Protein AF-0000000083947175 (afdb_homodimer)

Sequence (312 aa):
MEKKAIFAGSFDPFTAGHEHIVRRALCLFDRIIIGVGYNIKKKGFLTTENRVRLIRDVFRGEPRVSAEAYEGLTADFCRRRGVKILLRGLRSVDDFESDRTIDAVNKRLDPEIETFYLFTDPHLGAISSAVVKELYVHGADTARFLPRGIDLKEYLMEKKAIFAGSFDPFTAGHEHIVRRALCLFDRIIIGVGYNIKKKGFLTTENRVRLIRDVFRGEPRVSAEAYEGLTADFCRRRGVKILLRGLRSVDDFESDRTIDAVNKRLDPEIETFYLFTDPHLGAISSAVVKELYVHGADTARFLPRGIDLKEYL

Organism: NCBI:txid28139

Foldseek 3Di:
DAAEEEEEDQPLPPWPQNVVQVVVCVVPHQAYEYEHEDDPVDDGNFDSVLNQVLVCVLCVVPVRYHYDYDYDDPLVVCVVVVHQEYEEEDLDVVCVVVVVVVQVVSCVVPVSHYYDYDYGPNVLSVADSVVLVVCVVVPHDSQVTHRPPDDVVVGD/DAAEEEEEDQPLPPWPQNVVQVVVCVVPHQAYEYEHEDDPVDDGNFDSVLNQVLVCVLCVVPPRYHYDYDYDDPLVVCVVVVHQEYEEEDLDVVCVVVVVVVQVVSCVVPVSHYYDYDYGPNVLSVADSVVLVVCVVVPHDSQVTHRPPDDVVVGD

Radius of gyration: 21.0 Å; Cα contacts (8 Å, |Δi|>4): 514; chains: 2; bounding box: 36×59×52 Å

Structure (mmCIF, N/CA/C/O backbone):
data_AF-0000000083947175-model_v1
#
loop_
_entity.id
_entity.type
_entity.pdbx_description
1 polymer 'Phosphopantetheine adenylyltransferase'
#
loop_
_atom_site.group_PDB
_atom_site.id
_atom_site.type_symbol
_atom_site.label_atom_id
_atom_site.label_alt_id
_atom_site.label_comp_id
_atom_site.label_asym_id
_atom_site.label_entity_id
_atom_site.label_seq_id
_atom_site.pdbx_PDB_ins_code
_atom_site.Cartn_x
_atom_site.Cartn_y
_atom_site.Cartn_z
_atom_site.occupancy
_atom_site.B_iso_or_equiv
_atom_site.auth_seq_id
_atom_site.auth_comp_id
_atom_site.auth_asym_id
_atom_site.auth_atom_id
_atom_site.pdbx_PDB_model_num
ATOM 1 N N . MET A 1 1 ? 9.43 -8 16.625 1 76.38 1 MET A N 1
ATOM 2 C CA . MET A 1 1 ? 10.016 -6.664 16.672 1 76.38 1 MET A CA 1
ATOM 3 C C . MET A 1 1 ? 8.961 -5.602 16.375 1 76.38 1 MET A C 1
ATOM 5 O O . MET A 1 1 ? 8.016 -5.848 15.633 1 76.38 1 MET A O 1
ATOM 9 N N . GLU A 1 2 ? 9.008 -4.469 17.016 1 90.94 2 GLU A N 1
ATOM 10 C CA . GLU A 1 2 ? 8.078 -3.359 16.844 1 90.94 2 GLU A CA 1
ATOM 11 C C . GLU A 1 2 ? 8.109 -2.844 15.406 1 90.94 2 GLU A C 1
ATOM 13 O O . GLU A 1 2 ? 9.18 -2.672 14.82 1 90.94 2 GLU A O 1
ATOM 18 N N . LYS A 1 3 ? 6.961 -2.742 14.797 1 96.25 3 LYS A N 1
ATOM 19 C CA . LYS A 1 3 ? 6.852 -2.211 13.438 1 96.25 3 LYS A CA 1
ATOM 20 C C . LYS A 1 3 ? 6.441 -0.743 13.461 1 96.25 3 LYS A C 1
ATOM 22 O O . LYS A 1 3 ? 5.379 -0.396 13.984 1 96.25 3 LYS A O 1
ATOM 27 N N . LYS A 1 4 ? 7.312 0.109 12.797 1 98.06 4 LYS A N 1
ATOM 28 C CA . LYS A 1 4 ? 7.07 1.548 12.758 1 98.06 4 LYS A CA 1
ATOM 29 C C . LYS A 1 4 ? 6.953 2.045 11.32 1 98.06 4 LYS A C 1
ATOM 31 O O . LYS A 1 4 ? 7.605 1.517 10.422 1 98.06 4 LYS A O 1
ATOM 36 N N . ALA A 1 5 ? 6.145 3.07 11.172 1 98.75 5 ALA A N 1
ATOM 37 C CA . ALA A 1 5 ? 6.023 3.723 9.867 1 98.75 5 ALA A CA 1
ATOM 38 C C . ALA A 1 5 ? 6.043 5.242 10.008 1 98.75 5 ALA A C 1
ATOM 40 O O . ALA A 1 5 ? 5.746 5.773 11.086 1 98.75 5 ALA A O 1
ATOM 41 N N . ILE A 1 6 ? 6.438 5.863 8.961 1 98.81 6 ILE A N 1
ATOM 42 C CA . ILE A 1 6 ? 6.336 7.316 8.859 1 98.81 6 ILE A CA 1
ATOM 43 C C . ILE A 1 6 ? 5.281 7.688 7.816 1 98.81 6 ILE A C 1
ATOM 45 O O . ILE A 1 6 ? 5.262 7.133 6.719 1 98.81 6 ILE A O 1
ATOM 49 N N . PHE A 1 7 ? 4.387 8.523 8.219 1 98.81 7 PHE A N 1
ATOM 50 C CA . PHE A 1 7 ? 3.422 9.18 7.34 1 98.81 7 PHE A CA 1
ATOM 51 C C . PHE A 1 7 ? 3.775 10.648 7.148 1 98.81 7 PHE A C 1
ATOM 53 O O . PHE A 1 7 ? 3.488 11.484 8.008 1 98.81 7 PHE A O 1
ATOM 60 N N . ALA A 1 8 ? 4.309 10.938 5.945 1 97.62 8 ALA A N 1
ATOM 61 C CA . ALA A 1 8 ? 4.887 12.266 5.754 1 97.62 8 ALA A CA 1
ATOM 62 C C . ALA A 1 8 ? 4.051 13.094 4.781 1 97.62 8 ALA A C 1
ATOM 64 O O . ALA A 1 8 ? 3.457 12.555 3.846 1 97.62 8 ALA A O 1
ATOM 65 N N . GLY A 1 9 ? 4.016 14.328 5.035 1 95.56 9 GLY A N 1
ATOM 66 C CA . GLY A 1 9 ? 3.311 15.258 4.164 1 95.56 9 GLY A CA 1
ATOM 67 C C . GLY A 1 9 ? 3.35 16.688 4.66 1 95.56 9 GLY A C 1
ATOM 68 O O . GLY A 1 9 ? 3.973 16.984 5.684 1 95.56 9 GLY A O 1
ATOM 69 N N . SER A 1 10 ? 2.738 17.562 3.855 1 94.81 10 SER A N 1
ATOM 70 C CA . SER A 1 10 ? 2.633 18.953 4.266 1 94.81 10 SER A CA 1
ATOM 71 C C . SER A 1 10 ? 1.505 19.156 5.273 1 94.81 10 SER A C 1
ATOM 73 O O . SER A 1 10 ? 1.629 19.953 6.203 1 94.81 10 SER A O 1
ATOM 75 N N . PHE A 1 11 ? 0.386 18.469 5.07 1 97.06 11 PHE A N 1
ATOM 76 C CA . PHE A 1 11 ? -0.761 18.469 5.973 1 97.06 11 PHE A CA 1
ATOM 77 C C . PHE A 1 11 ? -1.215 19.891 6.285 1 97.06 11 PHE A C 1
ATOM 79 O O . PHE A 1 11 ? -1.357 20.25 7.453 1 97.06 11 PHE A O 1
ATOM 86 N N . ASP A 1 12 ? -1.579 20.578 5.199 1 96.38 12 ASP A N 1
ATOM 87 C CA . ASP A 1 12 ? -1.892 22 5.312 1 96.38 12 ASP A CA 1
ATOM 88 C C . ASP A 1 12 ? -3.285 22.312 4.766 1 96.38 12 ASP A C 1
ATOM 90 O O . ASP A 1 12 ? -3.43 23.062 3.807 1 96.38 12 ASP A O 1
ATOM 94 N N . PRO A 1 13 ? -4.266 21.781 5.402 1 97.62 13 PRO A N 1
ATOM 95 C CA . PRO A 1 13 ? -4.246 21.172 6.734 1 97.62 13 PRO A CA 1
ATOM 96 C C . PRO A 1 13 ? -4.34 19.656 6.688 1 97.62 13 PRO A C 1
ATOM 98 O O . PRO A 1 13 ? -4.508 19.078 5.613 1 97.62 13 PRO A O 1
ATOM 101 N N . PHE A 1 14 ? -4.172 18.984 7.84 1 98.38 14 PHE A N 1
ATOM 102 C CA . PHE A 1 14 ? -4.457 17.562 8.055 1 98.38 14 PHE A CA 1
ATOM 103 C C . PHE A 1 14 ? -5.953 17.297 7.953 1 98.38 14 PHE A C 1
ATOM 105 O O . PHE A 1 14 ? -6.758 17.984 8.594 1 98.38 14 PHE A O 1
ATOM 112 N N . THR A 1 15 ? -6.379 16.359 7.137 1 98.25 15 THR A N 1
ATOM 113 C CA . THR A 1 15 ? -7.789 16.172 6.809 1 98.25 15 THR A CA 1
ATOM 114 C C . THR A 1 15 ? -8.32 14.883 7.414 1 98.25 15 THR A C 1
ATOM 116 O O . THR A 1 15 ? -7.559 14.094 7.984 1 98.25 15 THR A O 1
ATOM 119 N N . ALA A 1 16 ? -9.625 14.688 7.23 1 97.88 16 ALA A N 1
ATOM 120 C CA . ALA A 1 16 ? -10.266 13.445 7.664 1 97.88 16 ALA A CA 1
ATOM 121 C C . ALA A 1 16 ? -9.727 12.25 6.883 1 97.88 16 ALA A C 1
ATOM 123 O O . ALA A 1 16 ? -9.648 11.141 7.41 1 97.88 16 ALA A O 1
ATOM 124 N N . GLY A 1 17 ? -9.352 12.516 5.629 1 97.06 17 GLY A N 1
ATOM 125 C CA . GLY A 1 17 ? -8.75 11.461 4.824 1 97.06 17 GLY A CA 1
ATOM 126 C C . GLY A 1 17 ? -7.418 10.984 5.379 1 97.06 17 GLY A C 1
ATOM 127 O O . GLY A 1 17 ? -7.16 9.781 5.43 1 97.06 17 GLY A O 1
ATOM 128 N N . HIS A 1 18 ? -6.59 11.945 5.793 1 98.38 18 HIS A N 1
ATOM 129 C CA . HIS A 1 18 ? -5.312 11.594 6.398 1 98.38 18 HIS A CA 1
ATOM 130 C C . HIS A 1 18 ? -5.512 10.773 7.672 1 98.38 18 HIS A C 1
ATOM 132 O O . HIS A 1 18 ? -4.855 9.75 7.867 1 98.38 18 HIS A O 1
ATOM 138 N N . GLU A 1 19 ? -6.383 11.258 8.484 1 98.5 19 GLU A N 1
ATOM 139 C CA . GLU A 1 19 ? -6.672 10.539 9.727 1 98.5 19 GLU A CA 1
ATOM 140 C C . GLU A 1 19 ? -7.105 9.109 9.453 1 98.5 19 GLU A C 1
ATOM 142 O O . GLU A 1 19 ? -6.66 8.18 10.125 1 98.5 19 GLU A O 1
ATOM 147 N N . HIS A 1 20 ? -7.977 9.031 8.484 1 97.5 20 HIS A N 1
ATOM 148 C CA . HIS A 1 20 ? -8.523 7.73 8.109 1 97.5 20 HIS A CA 1
ATOM 149 C C . HIS A 1 20 ? -7.414 6.75 7.746 1 97.5 20 HIS A C 1
ATOM 151 O O . HIS A 1 20 ? -7.422 5.602 8.195 1 97.5 20 HIS A O 1
ATOM 157 N N . ILE A 1 21 ? -6.434 7.164 7.02 1 98.12 21 ILE A N 1
ATOM 158 C CA . ILE A 1 21 ? -5.324 6.328 6.582 1 98.12 21 ILE A CA 1
ATOM 159 C C . ILE A 1 21 ? -4.496 5.895 7.789 1 98.12 21 ILE A C 1
ATOM 161 O O . ILE A 1 21 ? -4.172 4.715 7.938 1 98.12 21 ILE A O 1
ATOM 165 N N . VAL A 1 22 ? -4.164 6.812 8.633 1 98.75 22 VAL A N 1
ATOM 166 C CA . VAL A 1 22 ? -3.309 6.539 9.781 1 98.75 22 VAL A CA 1
ATOM 167 C C . VAL A 1 22 ? -3.996 5.543 10.711 1 98.75 22 VAL A C 1
ATOM 169 O O . VAL A 1 22 ? -3.385 4.559 11.141 1 98.75 22 VAL A O 1
ATOM 172 N N . ARG A 1 23 ? -5.246 5.75 10.93 1 98.06 23 ARG A N 1
ATOM 173 C CA . ARG A 1 23 ? -5.969 4.879 11.852 1 98.06 23 ARG A CA 1
ATOM 174 C C . ARG A 1 23 ? -6.094 3.469 11.289 1 98.06 23 ARG A C 1
ATOM 176 O O . ARG A 1 23 ? -5.926 2.486 12.016 1 98.06 23 ARG A O 1
ATOM 183 N N . ARG A 1 24 ? -6.375 3.379 10.039 1 97.12 24 ARG A N 1
ATOM 184 C CA . ARG A 1 24 ? -6.477 2.072 9.398 1 97.12 24 ARG A CA 1
ATOM 185 C C . ARG A 1 24 ? -5.148 1.326 9.453 1 97.12 24 ARG A C 1
ATOM 187 O O . ARG A 1 24 ? -5.125 0.108 9.648 1 97.12 24 ARG A O 1
ATOM 194 N N . ALA A 1 25 ? -4.09 2.057 9.375 1 98.25 25 ALA A N 1
ATOM 195 C CA . ALA A 1 25 ? -2.768 1.439 9.281 1 98.25 25 ALA A CA 1
ATOM 196 C C . ALA A 1 25 ? -2.307 0.928 10.648 1 98.25 25 ALA A C 1
ATOM 198 O O . ALA A 1 25 ? -1.348 0.158 10.734 1 98.25 25 ALA A O 1
ATOM 199 N N . LEU A 1 26 ? -3.002 1.259 11.711 1 97.69 26 LEU A N 1
ATOM 200 C CA . LEU A 1 26 ? -2.605 0.882 13.062 1 97.69 26 LEU A CA 1
ATOM 201 C C . LEU A 1 26 ? -2.848 -0.604 13.305 1 97.69 26 LEU A C 1
ATOM 203 O O . LEU A 1 26 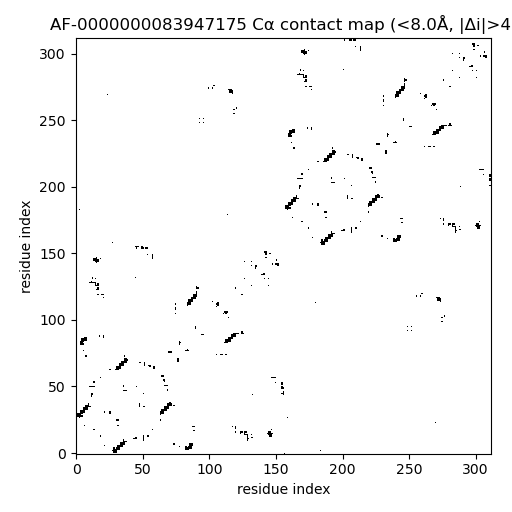? -2.365 -1.162 14.289 1 97.69 26 LEU A O 1
ATOM 207 N N . CYS A 1 27 ? -3.525 -1.268 12.414 1 95.75 27 CYS A N 1
ATOM 208 C CA . CYS A 1 27 ? -3.668 -2.717 12.508 1 95.75 27 CYS A CA 1
ATOM 209 C C . CYS A 1 27 ? -2.346 -3.414 12.203 1 95.75 27 CYS A C 1
ATOM 211 O O . CYS A 1 27 ? -2.15 -4.57 12.578 1 95.75 27 CYS A O 1
ATOM 213 N N . LEU A 1 28 ? -1.488 -2.74 11.617 1 97.25 28 LEU A N 1
ATOM 214 C CA . LEU A 1 28 ? -0.236 -3.334 11.164 1 97.25 28 LEU A CA 1
ATOM 215 C C . LEU A 1 28 ? 0.953 -2.729 11.898 1 97.25 28 LEU A C 1
ATOM 217 O O . LEU A 1 28 ? 1.903 -3.438 12.242 1 97.25 28 LEU A O 1
ATOM 221 N N . PHE A 1 29 ? 0.851 -1.458 12.172 1 97.88 29 PHE A N 1
ATOM 222 C CA . PHE A 1 29 ? 2.002 -0.772 12.742 1 97.88 29 PHE A CA 1
ATOM 223 C C . PHE A 1 29 ? 1.799 -0.531 14.234 1 97.88 29 PHE A C 1
ATOM 225 O O . PHE A 1 29 ? 0.715 -0.13 14.664 1 97.88 29 PHE A O 1
ATOM 232 N N . ASP A 1 30 ? 2.863 -0.717 14.953 1 97.69 30 ASP A N 1
ATOM 233 C CA . ASP A 1 30 ? 2.848 -0.475 16.391 1 97.69 30 ASP A CA 1
ATOM 234 C C . ASP A 1 30 ? 3.002 1.013 16.703 1 97.69 30 ASP A C 1
ATOM 236 O O . ASP A 1 30 ? 2.543 1.487 17.75 1 97.69 30 ASP A O 1
ATOM 240 N N . ARG A 1 31 ? 3.701 1.674 15.766 1 98.31 31 ARG A N 1
ATOM 241 C CA . ARG A 1 31 ? 3.934 3.109 15.891 1 98.31 31 ARG A CA 1
ATOM 242 C C . ARG A 1 31 ? 3.912 3.785 14.523 1 98.31 31 ARG A C 1
ATOM 244 O O . ARG A 1 31 ? 4.469 3.262 13.555 1 98.31 31 ARG A O 1
ATOM 251 N N . ILE A 1 32 ? 3.297 4.91 14.523 1 98.81 32 ILE A N 1
ATOM 252 C CA . ILE A 1 32 ? 3.305 5.734 13.32 1 98.81 32 ILE A CA 1
ATOM 253 C C . ILE A 1 32 ? 3.742 7.156 13.672 1 98.81 32 ILE A C 1
ATOM 255 O O . ILE A 1 32 ? 3.174 7.785 14.562 1 98.81 32 ILE A O 1
ATOM 259 N N . ILE A 1 33 ? 4.746 7.625 13.016 1 98.94 33 ILE A N 1
ATOM 260 C CA . ILE A 1 33 ? 5.191 9.008 13.148 1 98.94 33 ILE A CA 1
ATOM 261 C C . ILE A 1 33 ? 4.68 9.828 11.969 1 98.94 33 ILE A C 1
ATOM 263 O O . ILE A 1 33 ? 5.008 9.539 10.812 1 98.94 33 ILE A O 1
ATOM 267 N N . ILE A 1 34 ? 3.873 10.781 12.273 1 98.94 34 ILE A N 1
ATOM 268 C CA . ILE A 1 34 ? 3.439 11.719 11.242 1 98.94 34 ILE A CA 1
ATOM 269 C C . ILE A 1 34 ? 4.457 12.844 11.109 1 98.94 34 ILE A C 1
ATOM 271 O O . ILE A 1 34 ? 4.648 13.633 12.039 1 98.94 34 ILE A O 1
ATOM 275 N N . GLY A 1 35 ? 5.145 12.883 9.992 1 98.62 35 GLY A N 1
ATOM 276 C CA . GLY A 1 35 ? 6.152 13.898 9.727 1 98.62 35 GLY A CA 1
ATOM 277 C C . GLY A 1 35 ? 5.625 15.07 8.922 1 98.62 35 GLY A C 1
ATOM 278 O O . GLY A 1 35 ? 5.23 14.906 7.766 1 98.62 35 GLY A O 1
ATOM 279 N N . VAL A 1 36 ? 5.707 16.219 9.469 1 98.06 36 VAL A N 1
ATOM 280 C CA . VAL A 1 36 ? 5.25 17.438 8.812 1 98.06 36 VAL A CA 1
ATOM 281 C C . VAL A 1 36 ? 6.438 18.188 8.211 1 98.06 36 VAL A C 1
ATOM 283 O O . VAL A 1 36 ? 7.262 18.75 8.938 1 98.06 36 VAL A O 1
ATOM 286 N N . GLY A 1 37 ? 6.426 18.188 6.855 1 94.5 37 GLY A N 1
ATOM 287 C CA . GLY A 1 37 ? 7.535 18.844 6.176 1 94.5 37 GLY A CA 1
ATOM 288 C C . GLY A 1 37 ? 7.508 20.359 6.297 1 94.5 37 GLY A C 1
ATOM 289 O O . GLY A 1 37 ? 6.449 20.969 6.191 1 94.5 37 GLY A O 1
ATOM 290 N N . TYR A 1 38 ? 8.617 20.828 6.59 1 86.5 38 TYR A N 1
ATOM 291 C CA . TYR A 1 38 ? 8.82 22.266 6.77 1 86.5 38 TYR A CA 1
ATOM 292 C C . TYR A 1 38 ? 9.531 22.859 5.566 1 86.5 38 TYR A C 1
ATOM 294 O O . TYR A 1 38 ? 10.523 22.312 5.082 1 86.5 38 TYR A O 1
ATOM 302 N N . ASN A 1 39 ? 8.781 23.688 4.828 1 71.31 39 ASN A N 1
ATOM 303 C CA . ASN A 1 39 ? 9.516 24.484 3.844 1 71.31 39 ASN A CA 1
ATOM 304 C C . ASN A 1 39 ? 9.617 25.938 4.273 1 71.31 39 ASN A C 1
ATOM 306 O O . ASN A 1 39 ? 8.609 26.641 4.34 1 71.31 39 ASN A O 1
ATOM 310 N N . ILE A 1 40 ? 10.758 26.359 4.688 1 58.62 40 ILE A N 1
ATOM 311 C CA . ILE A 1 40 ? 11.031 27.688 5.215 1 58.62 40 ILE A CA 1
ATOM 312 C C . ILE A 1 40 ? 10.523 28.75 4.23 1 58.62 40 ILE A C 1
ATOM 314 O O . ILE A 1 40 ? 10.094 29.828 4.641 1 58.62 40 ILE A O 1
ATOM 318 N N . LYS A 1 41 ? 10.68 28.453 3.049 1 61 41 LYS A N 1
ATOM 319 C CA . LYS A 1 41 ? 10.422 29.484 2.041 1 61 41 LYS A CA 1
ATOM 320 C C . LYS A 1 41 ? 8.93 29.609 1.755 1 61 41 LYS A C 1
ATOM 322 O O . LYS A 1 41 ? 8.5 30.531 1.062 1 61 41 LYS A O 1
ATOM 327 N N . LYS A 1 42 ? 8.211 28.656 2.227 1 64.06 42 LYS A N 1
ATOM 328 C CA . LYS A 1 42 ? 6.809 28.688 1.809 1 64.06 42 LYS A CA 1
ATOM 329 C C . LYS A 1 42 ? 5.887 28.938 3 1 64.06 42 LYS A C 1
ATOM 331 O O . LYS A 1 42 ? 5.992 28.25 4.023 1 64.06 42 LYS A O 1
ATOM 336 N N . LYS A 1 43 ? 5.273 30.141 2.895 1 71.19 43 LYS A N 1
ATOM 337 C CA . LYS A 1 43 ? 4.23 30.359 3.893 1 71.19 43 LYS A CA 1
ATOM 338 C C . LYS A 1 43 ? 3.004 29.5 3.617 1 71.19 43 LYS A C 1
ATOM 340 O O . LYS A 1 43 ? 2.406 29.594 2.541 1 71.19 43 LYS A O 1
ATOM 345 N N . GLY A 1 44 ? 2.734 28.453 4.453 1 81.94 44 GLY A N 1
ATOM 346 C CA . GLY A 1 44 ? 1.545 27.625 4.301 1 81.94 44 GLY A CA 1
ATOM 347 C C . GLY A 1 44 ? 0.291 28.297 4.844 1 81.94 44 GLY A C 1
ATOM 348 O O . GLY A 1 44 ? 0.336 29.438 5.312 1 81.94 44 GLY A O 1
ATOM 349 N N . PHE A 1 45 ? -0.867 27.719 4.555 1 92.56 45 PHE A N 1
ATOM 350 C CA . PHE A 1 45 ? -2.152 28.109 5.121 1 92.56 45 PHE A CA 1
ATOM 351 C C . PHE A 1 45 ? -2.1 28.094 6.641 1 92.56 45 PHE A C 1
ATOM 353 O O . PHE A 1 45 ? -2.545 29.047 7.289 1 92.56 45 PHE A O 1
ATOM 360 N N . LEU A 1 46 ? -1.523 27.109 7.219 1 95.56 46 LEU A N 1
ATOM 361 C CA . LEU A 1 46 ? -1.179 27.016 8.633 1 95.56 46 LEU A CA 1
ATOM 362 C C . LEU A 1 46 ? 0.332 27.078 8.828 1 95.56 46 LEU A C 1
ATOM 364 O O . LEU A 1 46 ? 1.096 26.719 7.938 1 95.56 46 LEU A O 1
ATOM 368 N N . THR A 1 47 ? 0.724 27.562 10.031 1 94.44 47 THR A N 1
ATOM 369 C CA . THR A 1 47 ? 2.137 27.422 10.367 1 94.44 47 THR A CA 1
ATOM 370 C C . THR A 1 47 ? 2.488 25.953 10.602 1 94.44 47 THR A C 1
ATOM 372 O O . THR A 1 47 ? 1.611 25.141 10.898 1 94.44 47 THR A O 1
ATOM 375 N N . THR A 1 48 ? 3.779 25.641 10.438 1 95.31 48 THR A N 1
ATOM 376 C CA . THR A 1 48 ? 4.215 24.266 10.703 1 95.31 48 THR A CA 1
ATOM 377 C C . THR A 1 48 ? 3.867 23.859 12.133 1 95.31 48 THR A C 1
ATOM 379 O O . THR A 1 48 ? 3.42 22.734 12.367 1 95.31 48 THR A O 1
ATOM 382 N N . GLU A 1 49 ? 4.066 24.781 13.008 1 95.31 49 GLU A N 1
ATOM 383 C CA . GLU A 1 49 ? 3.754 24.516 14.414 1 95.31 49 GLU A CA 1
ATOM 384 C C . GLU A 1 49 ? 2.279 24.172 14.594 1 95.31 49 GLU A C 1
ATOM 386 O O . GLU A 1 49 ? 1.942 23.234 15.312 1 95.31 49 GLU A O 1
ATOM 391 N N . ASN A 1 50 ? 1.431 24.891 13.922 1 96.94 50 ASN A N 1
ATOM 392 C CA . ASN A 1 50 ? -0.004 24.656 14.055 1 96.94 50 ASN A CA 1
ATOM 393 C C . ASN A 1 50 ? -0.437 23.375 13.352 1 96.94 50 ASN A C 1
ATOM 395 O O . ASN A 1 50 ? -1.361 22.703 13.797 1 96.94 50 ASN A O 1
ATOM 399 N N . ARG A 1 51 ? 0.242 23.078 12.242 1 97.62 51 ARG A N 1
ATOM 400 C CA . ARG A 1 51 ? -0.03 21.797 11.586 1 97.62 51 ARG A CA 1
ATOM 401 C C . ARG A 1 51 ? 0.292 20.625 12.508 1 97.62 51 ARG A C 1
ATOM 403 O O . ARG A 1 51 ? -0.509 19.703 12.648 1 97.62 51 ARG A O 1
ATOM 410 N N . VAL A 1 52 ? 1.39 20.734 13.188 1 98.12 52 VAL A N 1
ATOM 411 C CA . VAL A 1 52 ? 1.793 19.688 14.117 1 98.12 52 VAL A CA 1
ATOM 412 C C . VAL A 1 52 ? 0.818 19.641 15.297 1 98.12 52 VAL A C 1
ATOM 414 O O . VAL A 1 52 ? 0.387 18.562 15.703 1 98.12 52 VAL A O 1
ATOM 417 N N . ARG A 1 53 ? 0.496 20.766 15.812 1 98.38 53 ARG A N 1
ATOM 418 C CA . ARG A 1 53 ? -0.434 20.844 16.938 1 98.38 53 ARG A CA 1
ATOM 419 C C . ARG A 1 53 ? -1.779 20.234 16.578 1 98.38 53 ARG A C 1
ATOM 421 O O . ARG A 1 53 ? -2.354 19.484 17.375 1 98.38 53 ARG A O 1
ATOM 428 N N . LEU A 1 54 ? -2.303 20.562 15.359 1 98.5 54 LEU A N 1
ATOM 429 C CA . LEU A 1 54 ? -3.564 20.016 14.891 1 98.5 54 LEU A CA 1
ATOM 430 C C . LEU A 1 54 ? -3.52 18.484 14.883 1 98.5 54 LEU A C 1
ATOM 432 O O . LEU A 1 54 ? -4.426 17.828 15.398 1 98.5 54 LEU A O 1
ATOM 436 N N . ILE A 1 55 ? -2.436 17.938 14.391 1 98.81 55 ILE A N 1
ATOM 437 C CA . ILE A 1 55 ? -2.301 16.484 14.281 1 98.81 55 ILE A CA 1
ATOM 438 C C . ILE A 1 55 ? -2.23 15.875 15.68 1 98.81 55 ILE A C 1
ATOM 440 O O . ILE A 1 55 ? -2.859 14.844 15.938 1 98.81 55 ILE A O 1
ATOM 444 N N . ARG A 1 56 ? -1.506 16.5 16.562 1 98.69 56 ARG A N 1
ATOM 445 C CA . ARG A 1 56 ? -1.399 16.016 17.922 1 98.69 56 ARG A CA 1
ATOM 446 C C . ARG A 1 56 ? -2.762 15.992 18.609 1 98.69 56 ARG A C 1
ATOM 448 O O . ARG A 1 56 ? -3.076 15.062 19.359 1 98.69 56 ARG A O 1
ATOM 455 N N . ASP A 1 57 ? -3.502 17.016 18.359 1 98.69 57 ASP A N 1
ATOM 456 C CA . ASP A 1 57 ? -4.84 17.078 18.938 1 98.69 57 ASP A CA 1
ATOM 457 C C . ASP A 1 57 ? -5.73 15.969 18.375 1 98.69 57 ASP A C 1
ATOM 459 O O . ASP A 1 57 ? -6.535 15.383 19.109 1 98.69 57 ASP A O 1
ATOM 463 N N . VAL A 1 58 ? -5.609 15.672 17.109 1 98.62 58 VAL A N 1
ATOM 464 C CA . VAL A 1 58 ? -6.395 14.633 16.438 1 98.62 58 VAL A CA 1
ATOM 465 C C . VAL A 1 58 ? -6.121 13.281 17.094 1 98.62 58 VAL A C 1
ATOM 467 O O . VAL A 1 58 ? -7.039 12.477 17.281 1 98.62 58 VAL A O 1
ATOM 470 N N . PHE A 1 59 ? -4.855 13.07 17.531 1 98.62 59 PHE A N 1
ATOM 471 C CA . PHE A 1 59 ? -4.473 11.734 18 1 98.62 59 PHE A CA 1
ATOM 472 C C . PHE A 1 59 ? -4.18 11.742 19.484 1 98.62 59 PHE A C 1
ATOM 474 O O . PHE A 1 59 ? -3.426 10.906 19.984 1 98.62 59 PHE A O 1
ATOM 481 N N . ARG A 1 60 ? -4.578 12.734 20.25 1 96.94 60 ARG A N 1
ATOM 482 C CA . ARG A 1 60 ? -4.352 12.867 21.688 1 96.94 60 ARG A CA 1
ATOM 483 C C . ARG A 1 60 ? -4.707 11.578 22.422 1 96.94 60 ARG A C 1
ATOM 485 O O . ARG A 1 60 ? -4.039 11.195 23.391 1 96.94 60 ARG A O 1
ATOM 492 N N . GLY A 1 61 ? -5.578 10.695 22 1 96.38 61 GLY A N 1
ATOM 493 C CA . GLY A 1 61 ? -5.992 9.469 22.656 1 96.38 61 GLY A CA 1
ATOM 494 C C . GLY A 1 61 ? -5.395 8.227 22.031 1 96.38 61 GLY A C 1
ATOM 495 O O . GLY A 1 61 ? -5.789 7.102 22.359 1 96.38 61 GLY A O 1
ATOM 496 N N . GLU A 1 62 ? -4.391 8.43 21.234 1 98.25 62 GLU A N 1
ATOM 497 C CA . GLU A 1 62 ? -3.746 7.32 20.531 1 98.25 62 GLU A CA 1
ATOM 498 C C . GLU A 1 62 ? -2.227 7.391 20.672 1 98.25 62 GLU A C 1
ATOM 500 O O . GLU A 1 62 ? -1.544 7.941 19.812 1 98.25 62 GLU A O 1
ATOM 505 N N . PRO A 1 63 ? -1.706 6.77 21.734 1 97.88 63 PRO A N 1
ATOM 506 C CA . PRO A 1 63 ? -0.279 6.902 22.047 1 97.88 63 PRO A CA 1
ATOM 507 C C . PRO A 1 63 ? 0.613 6.293 20.953 1 97.88 63 PRO A C 1
ATOM 509 O O . PRO A 1 63 ? 1.819 6.547 20.938 1 97.88 63 PRO A O 1
ATOM 512 N N . ARG A 1 64 ? 0.016 5.512 20.141 1 98.44 64 ARG A N 1
ATOM 513 C CA . ARG A 1 64 ? 0.805 4.863 19.094 1 98.44 64 ARG A CA 1
ATOM 514 C C . ARG A 1 64 ? 1.135 5.84 17.969 1 98.44 64 ARG A C 1
ATOM 516 O O . ARG A 1 64 ? 1.96 5.543 17.109 1 98.44 64 ARG A O 1
ATOM 523 N N . VAL A 1 65 ? 0.539 7 17.938 1 98.88 65 VAL A N 1
ATOM 524 C CA . VAL A 1 65 ? 0.732 7.965 16.859 1 98.88 65 VAL A CA 1
ATOM 525 C C . VAL A 1 65 ? 1.388 9.227 17.406 1 98.88 65 VAL A C 1
ATOM 527 O O . VAL A 1 65 ? 0.953 9.766 18.438 1 98.88 65 VAL A O 1
ATOM 530 N N . SER A 1 66 ? 2.426 9.672 16.797 1 98.81 66 SER A N 1
ATOM 531 C CA . SER A 1 66 ? 3.084 10.93 17.125 1 98.81 66 SER A CA 1
ATOM 532 C C . SER A 1 66 ? 3.215 11.836 15.906 1 98.81 66 SER A C 1
ATOM 534 O O . SER A 1 66 ? 3.037 11.383 14.773 1 98.81 66 SER A O 1
ATOM 536 N N . ALA A 1 67 ? 3.479 13.109 16.141 1 98.75 67 ALA A N 1
ATOM 537 C CA . ALA A 1 67 ? 3.639 14.086 15.062 1 98.75 67 ALA A CA 1
ATOM 538 C C . ALA A 1 67 ? 4.812 15.023 15.336 1 98.75 67 ALA A C 1
ATOM 540 O O . ALA A 1 67 ? 5.004 15.469 16.469 1 98.75 67 ALA A O 1
ATOM 541 N N . GLU A 1 68 ? 5.539 15.273 14.344 1 98.38 68 GLU A N 1
ATOM 542 C CA . GLU A 1 68 ? 6.656 16.203 14.477 1 98.38 68 GLU A CA 1
ATOM 543 C C . GLU A 1 68 ? 7.016 16.828 13.133 1 98.38 68 GLU A C 1
ATOM 545 O O . GLU A 1 68 ? 6.711 16.281 12.078 1 98.38 68 GLU A O 1
ATOM 550 N N . ALA A 1 69 ? 7.633 17.953 13.227 1 97.44 69 ALA A N 1
ATOM 551 C CA . ALA A 1 69 ? 8.125 18.625 12.031 1 97.44 69 ALA A CA 1
ATOM 552 C C . ALA A 1 69 ? 9.508 18.109 11.633 1 97.44 69 ALA A C 1
ATOM 554 O O . ALA A 1 69 ? 10.242 17.594 12.469 1 97.44 69 ALA A O 1
ATOM 555 N N . TYR A 1 70 ? 9.766 18.203 10.383 1 96.62 70 TYR A N 1
ATOM 556 C CA . TYR A 1 70 ? 11.109 17.891 9.914 1 96.62 70 TYR A CA 1
ATOM 557 C C . TYR A 1 70 ? 11.492 18.766 8.734 1 96.62 70 TYR A C 1
ATOM 559 O O . TYR A 1 70 ? 10.617 19.328 8.062 1 96.62 70 TYR A O 1
ATOM 567 N N . GLU A 1 71 ? 12.742 18.844 8.523 1 93.56 71 GLU A N 1
ATOM 568 C CA . GLU A 1 71 ? 13.281 19.578 7.387 1 93.56 71 GLU A CA 1
ATOM 569 C C . GLU A 1 71 ? 14.062 18.656 6.457 1 93.56 71 GLU A C 1
ATOM 571 O O . GLU A 1 71 ? 14.617 17.641 6.895 1 93.56 71 GLU A O 1
ATOM 576 N N . GLY A 1 72 ? 14.047 19.078 5.16 1 91.31 72 GLY A N 1
ATOM 577 C CA . GLY A 1 72 ? 14.805 18.297 4.195 1 91.31 72 GLY A CA 1
ATOM 578 C C . GLY A 1 72 ? 13.992 17.188 3.545 1 91.31 72 GLY A C 1
ATOM 579 O O . GLY A 1 72 ? 12.773 17.297 3.447 1 91.31 72 GLY A O 1
ATOM 580 N N . LEU A 1 73 ? 14.734 16.172 3.061 1 92.12 73 LEU A N 1
ATOM 581 C CA . LEU A 1 73 ? 14.078 15.094 2.318 1 92.12 73 LEU A CA 1
ATOM 582 C C . LEU A 1 73 ? 13.43 14.094 3.27 1 92.12 73 LEU A C 1
ATOM 584 O O . LEU A 1 73 ? 13.969 13.805 4.344 1 92.12 73 LEU A O 1
ATOM 588 N N . THR A 1 74 ? 12.328 13.562 2.891 1 93.31 74 THR A N 1
ATOM 589 C CA . THR A 1 74 ? 11.625 12.547 3.668 1 93.31 74 THR A CA 1
ATOM 590 C C . THR A 1 74 ? 12.539 11.359 3.953 1 93.31 74 THR A C 1
ATOM 592 O O . THR A 1 74 ? 12.531 10.812 5.059 1 93.31 74 THR A O 1
ATOM 595 N N . ALA A 1 75 ? 13.398 10.984 2.982 1 93.75 75 ALA A N 1
ATOM 596 C CA . ALA A 1 75 ? 14.312 9.867 3.152 1 93.75 75 ALA A CA 1
ATOM 597 C C . ALA A 1 75 ? 15.297 10.125 4.289 1 93.75 75 ALA A C 1
ATOM 599 O O . ALA A 1 75 ? 15.633 9.219 5.051 1 93.75 75 ALA A O 1
ATOM 600 N N . ASP A 1 76 ? 15.703 11.359 4.387 1 94.12 76 ASP A N 1
ATOM 601 C CA . ASP A 1 76 ? 16.609 11.734 5.469 1 94.12 76 ASP A CA 1
ATOM 602 C C . ASP A 1 76 ? 15.906 11.656 6.824 1 94.12 76 ASP A C 1
ATOM 604 O O . ASP A 1 76 ? 16.5 11.234 7.816 1 94.12 76 ASP A O 1
ATOM 608 N N . PHE A 1 77 ? 14.695 12.156 6.844 1 96.44 77 PHE A N 1
ATOM 609 C CA . PHE A 1 77 ? 13.891 12.07 8.055 1 96.44 77 PHE A CA 1
ATOM 610 C C . PHE A 1 77 ? 13.734 10.617 8.5 1 96.44 77 PHE A C 1
ATOM 612 O O . PHE A 1 77 ? 13.898 10.305 9.68 1 96.44 77 PHE A O 1
ATOM 619 N N . CYS A 1 78 ? 13.445 9.68 7.559 1 96.88 78 CYS A N 1
ATOM 620 C CA . CYS A 1 78 ? 13.359 8.25 7.836 1 96.88 78 CYS A CA 1
ATOM 621 C C . CYS A 1 78 ? 14.648 7.738 8.461 1 96.88 78 CYS A C 1
ATOM 623 O O . CYS A 1 78 ? 14.617 7.047 9.484 1 96.88 78 CYS A O 1
ATOM 625 N N . ARG A 1 79 ? 15.727 8.125 7.922 1 95.12 79 ARG A N 1
ATOM 626 C CA . ARG A 1 79 ? 17.031 7.695 8.414 1 95.12 79 ARG A CA 1
ATOM 627 C C . ARG A 1 79 ? 17.266 8.188 9.836 1 95.12 79 ARG A C 1
ATOM 629 O O . ARG A 1 79 ? 17.719 7.426 10.695 1 95.12 79 ARG A O 1
ATOM 636 N N . ARG A 1 80 ? 16.969 9.383 10.078 1 96.62 80 ARG A N 1
ATOM 637 C CA . ARG A 1 80 ? 17.188 9.984 11.391 1 96.62 80 ARG A CA 1
ATOM 638 C C . ARG A 1 80 ? 16.359 9.289 12.453 1 96.62 80 ARG A C 1
ATOM 640 O O . ARG A 1 80 ? 16.781 9.148 13.602 1 96.62 80 ARG A O 1
ATOM 647 N N . ARG A 1 81 ? 15.203 8.844 12.055 1 97.56 81 ARG A N 1
ATOM 648 C CA . ARG A 1 81 ? 14.305 8.227 13.023 1 97.56 81 ARG A CA 1
ATOM 649 C C . ARG A 1 81 ? 14.477 6.715 13.039 1 97.56 81 ARG A C 1
ATOM 651 O O . ARG A 1 81 ? 13.836 6.023 13.836 1 97.56 81 ARG A O 1
ATOM 658 N N . GLY A 1 82 ? 15.312 6.199 12.141 1 96.19 82 GLY A N 1
ATOM 659 C CA . GLY A 1 82 ? 15.555 4.766 12.055 1 96.19 82 GLY A CA 1
ATOM 660 C C . GLY A 1 82 ? 14.336 3.988 11.602 1 96.19 82 GLY A C 1
ATOM 661 O O . GLY A 1 82 ? 14.078 2.885 12.086 1 96.19 82 GLY A O 1
ATOM 662 N N . VAL A 1 83 ? 13.5 4.621 10.828 1 97.44 83 VAL A N 1
ATOM 663 C CA . VAL A 1 83 ? 12.305 3.99 10.289 1 97.44 83 VAL A CA 1
ATOM 664 C C . VAL A 1 83 ? 12.469 3.764 8.789 1 97.44 83 VAL A C 1
ATOM 666 O O . VAL A 1 83 ? 12.828 4.684 8.047 1 97.44 83 VAL A O 1
ATOM 669 N N . LYS A 1 84 ? 12.148 2.568 8.359 1 96.31 84 LYS A N 1
ATOM 670 C CA . LYS A 1 84 ? 12.406 2.221 6.965 1 96.31 84 LYS A CA 1
ATOM 671 C C . LYS A 1 84 ? 11.109 2.123 6.172 1 96.31 84 LYS A C 1
ATOM 673 O O . LYS A 1 84 ? 11.125 1.879 4.965 1 96.31 84 LYS A O 1
ATOM 678 N N . ILE A 1 85 ? 10.023 2.338 6.797 1 98.19 85 ILE A N 1
ATOM 679 C CA . ILE A 1 85 ? 8.742 2.16 6.125 1 98.19 85 ILE A CA 1
ATOM 680 C C . ILE A 1 85 ? 8.008 3.496 6.051 1 98.19 85 ILE A C 1
ATOM 682 O O . ILE A 1 85 ? 7.812 4.16 7.07 1 98.19 85 ILE A O 1
ATOM 686 N N . LEU A 1 86 ? 7.672 3.842 4.859 1 98.31 86 LEU A N 1
ATOM 687 C CA . LEU A 1 86 ? 6.777 4.969 4.613 1 98.31 86 LEU A CA 1
ATOM 688 C C . LEU A 1 86 ? 5.352 4.484 4.375 1 98.31 86 LEU A C 1
ATOM 690 O O . LEU A 1 86 ? 5.141 3.447 3.738 1 98.31 86 LEU A O 1
ATOM 694 N N . LEU A 1 87 ? 4.43 5.211 4.895 1 98.62 87 LEU A N 1
ATOM 695 C CA . LEU A 1 87 ? 3.004 4.996 4.672 1 98.62 87 LEU A CA 1
ATOM 696 C C . LEU A 1 87 ? 2.406 6.133 3.85 1 98.62 87 LEU A C 1
ATOM 698 O O . LEU A 1 87 ? 2.705 7.305 4.09 1 98.62 87 LEU A O 1
ATOM 702 N N . ARG A 1 88 ? 1.581 5.781 2.865 1 97.94 88 ARG A N 1
ATOM 703 C CA . ARG A 1 88 ? 0.907 6.777 2.037 1 97.94 88 ARG A CA 1
ATOM 704 C C . ARG A 1 88 ? -0.51 6.332 1.691 1 97.94 88 ARG A C 1
ATOM 706 O O . ARG A 1 88 ? -0.808 5.137 1.693 1 97.94 88 ARG A O 1
ATOM 713 N N . GLY A 1 89 ? -1.318 7.277 1.436 1 97.06 89 GLY A N 1
ATOM 714 C CA . GLY A 1 89 ? -2.654 7.023 0.918 1 97.06 89 GLY A CA 1
ATOM 715 C C . GLY A 1 89 ? -2.793 7.348 -0.557 1 97.06 89 GLY A C 1
ATOM 716 O O . GLY A 1 89 ? -2.203 8.312 -1.045 1 97.06 89 GLY A O 1
ATOM 717 N N . LEU A 1 90 ? -3.627 6.57 -1.176 1 96.31 90 LEU A N 1
ATOM 718 C CA . LEU A 1 90 ? -3.943 6.824 -2.578 1 96.31 90 LEU A CA 1
ATOM 719 C C . LEU A 1 90 ? -5.41 7.211 -2.744 1 96.31 90 LEU A C 1
ATOM 721 O O . LEU A 1 90 ? -6.301 6.398 -2.488 1 96.31 90 LEU A O 1
ATOM 725 N N . ARG A 1 91 ? -5.703 8.414 -3.248 1 92.62 91 ARG A N 1
ATOM 726 C CA . ARG A 1 91 ? -7.07 8.891 -3.432 1 92.62 91 ARG A CA 1
ATOM 727 C C . ARG A 1 91 ? -7.496 8.789 -4.891 1 92.62 91 ARG A C 1
ATOM 729 O O . ARG A 1 91 ? -8.68 8.625 -5.188 1 92.62 91 ARG A O 1
ATOM 736 N N . SER A 1 92 ? -6.445 8.977 -5.746 1 92.25 92 SER A N 1
ATOM 737 C CA . SER A 1 92 ? -6.781 9.164 -7.152 1 92.25 92 SER A CA 1
ATOM 738 C C . SER A 1 92 ? -5.664 8.648 -8.062 1 92.25 92 SER A C 1
ATOM 740 O O . SER 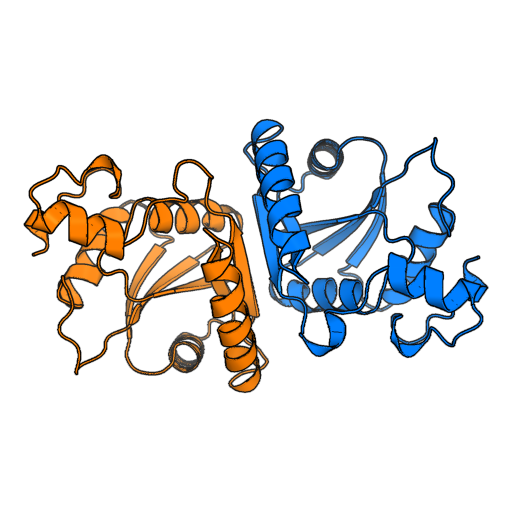A 1 92 ? -4.586 8.289 -7.582 1 92.25 92 SER A O 1
ATOM 742 N N . VAL A 1 93 ? -5.965 8.641 -9.289 1 92 93 VAL A N 1
ATOM 743 C CA . VAL A 1 93 ? -4.977 8.258 -10.297 1 92 93 VAL A CA 1
ATOM 744 C C . VAL A 1 93 ? -3.84 9.281 -10.312 1 92 93 VAL A C 1
ATOM 746 O O . VAL A 1 93 ? -2.68 8.914 -10.523 1 92 93 VAL A O 1
ATOM 749 N N . ASP A 1 94 ? -4.227 10.492 -10.078 1 90.81 94 ASP A N 1
ATOM 750 C CA . ASP A 1 94 ? -3.199 11.523 -10.016 1 90.81 94 ASP A CA 1
ATOM 751 C C . ASP A 1 94 ? -2.211 11.242 -8.883 1 90.81 94 ASP A C 1
ATOM 753 O O . ASP A 1 94 ? -0.998 11.375 -9.062 1 90.81 94 ASP A O 1
ATOM 757 N N . ASP A 1 95 ? -2.691 10.891 -7.746 1 92.19 95 ASP A N 1
ATOM 758 C CA . ASP A 1 95 ? -1.819 10.484 -6.648 1 92.19 95 ASP A CA 1
ATOM 759 C C . ASP A 1 95 ? -0.933 9.312 -7.059 1 92.19 95 ASP A C 1
ATOM 761 O O . ASP A 1 95 ? 0.265 9.297 -6.766 1 92.19 95 ASP A O 1
ATOM 765 N N . PHE A 1 96 ? -1.588 8.383 -7.77 1 94.19 96 PHE A N 1
ATOM 766 C CA . PHE A 1 96 ? -0.882 7.184 -8.211 1 94.19 96 PHE A CA 1
ATOM 767 C C . PHE A 1 96 ? 0.36 7.551 -9.008 1 94.19 96 PHE A C 1
ATOM 769 O O . PHE A 1 96 ? 1.462 7.09 -8.703 1 94.19 96 PHE A O 1
ATOM 776 N N . GLU A 1 97 ? 0.223 8.375 -9.914 1 93.5 97 GLU A N 1
ATOM 777 C CA . GLU A 1 97 ? 1.312 8.719 -10.828 1 93.5 97 GLU A CA 1
ATOM 778 C C . GLU A 1 97 ? 2.406 9.5 -10.102 1 93.5 97 GLU A C 1
ATOM 780 O O . GLU A 1 97 ? 3.594 9.203 -10.266 1 93.5 97 GLU A O 1
ATOM 785 N N . SER A 1 98 ? 2.033 10.445 -9.344 1 93.94 98 SER A N 1
ATOM 786 C CA . SER A 1 98 ? 3.012 11.25 -8.617 1 93.94 98 SER A CA 1
ATOM 787 C C . SER A 1 98 ? 3.758 10.414 -7.586 1 93.94 98 SER A C 1
ATOM 789 O O . SER A 1 98 ? 4.98 10.508 -7.473 1 93.94 98 SER A O 1
ATOM 791 N N . ASP A 1 99 ? 3.01 9.57 -6.871 1 94.75 99 ASP A N 1
ATOM 792 C CA . ASP A 1 99 ? 3.611 8.758 -5.82 1 94.75 99 ASP A CA 1
ATOM 793 C C . ASP A 1 99 ? 4.539 7.695 -6.41 1 94.75 99 ASP A C 1
ATOM 795 O O . ASP A 1 99 ? 5.551 7.34 -5.801 1 94.75 99 ASP A O 1
ATOM 799 N N . ARG A 1 100 ? 4.121 7.188 -7.492 1 93.81 100 ARG A N 1
ATOM 800 C CA . ARG A 1 100 ? 4.977 6.207 -8.148 1 93.81 100 ARG A CA 1
ATOM 801 C C . ARG A 1 100 ? 6.359 6.789 -8.438 1 93.81 100 ARG A C 1
ATOM 803 O O . ARG A 1 100 ? 7.375 6.133 -8.203 1 93.81 100 ARG A O 1
ATOM 810 N N . THR A 1 101 ? 6.383 8.008 -8.93 1 92.5 101 THR A N 1
ATOM 811 C CA . THR A 1 101 ? 7.637 8.703 -9.219 1 92.5 101 THR A CA 1
ATOM 812 C C . THR A 1 101 ? 8.422 8.953 -7.934 1 92.5 101 THR A C 1
ATOM 814 O O . THR A 1 101 ? 9.625 8.68 -7.871 1 92.5 101 THR A O 1
ATOM 817 N N . ILE A 1 102 ? 7.73 9.391 -6.938 1 92.56 102 ILE A N 1
ATOM 818 C CA . ILE A 1 102 ? 8.375 9.703 -5.668 1 92.56 102 ILE A CA 1
ATOM 819 C C . ILE A 1 102 ? 8.914 8.422 -5.031 1 92.56 102 ILE A C 1
ATOM 821 O O . ILE A 1 102 ? 10 8.422 -4.457 1 92.56 102 ILE A O 1
ATOM 825 N N . ASP A 1 103 ? 8.141 7.398 -5.117 1 94.12 103 ASP A N 1
ATOM 826 C CA . ASP A 1 103 ? 8.562 6.098 -4.605 1 94.12 103 ASP A CA 1
ATOM 827 C C . ASP A 1 103 ? 9.875 5.652 -5.25 1 94.12 103 ASP A C 1
ATOM 829 O O . ASP A 1 103 ? 10.797 5.207 -4.555 1 94.12 103 ASP A O 1
ATOM 833 N N . ALA A 1 104 ? 9.977 5.812 -6.531 1 91.12 104 ALA A N 1
ATOM 834 C CA . ALA A 1 104 ? 11.18 5.441 -7.266 1 91.12 104 ALA A CA 1
ATOM 835 C C . ALA A 1 104 ? 12.367 6.289 -6.824 1 91.12 104 ALA A C 1
ATOM 837 O O . ALA A 1 104 ? 13.477 5.777 -6.656 1 91.12 104 ALA A O 1
ATOM 838 N N . VAL A 1 105 ? 12.125 7.52 -6.613 1 91 105 VAL A N 1
ATOM 839 C CA . VAL A 1 105 ? 13.172 8.445 -6.191 1 91 105 VAL A CA 1
ATOM 840 C C . VAL A 1 105 ? 13.648 8.078 -4.789 1 91 105 VAL A C 1
ATOM 842 O O . VAL A 1 105 ? 14.852 8.039 -4.527 1 91 105 VAL A O 1
ATOM 845 N N . ASN A 1 106 ? 12.688 7.793 -3.865 1 91.06 106 ASN A N 1
ATOM 846 C CA . ASN A 1 106 ? 13.047 7.41 -2.504 1 91.06 106 ASN A CA 1
ATOM 847 C C . ASN A 1 106 ? 13.922 6.156 -2.49 1 91.06 106 ASN A C 1
ATOM 849 O O . ASN A 1 106 ? 14.898 6.082 -1.735 1 91.06 106 ASN A O 1
ATOM 853 N N . LYS A 1 107 ? 13.594 5.242 -3.316 1 90.19 107 LYS A N 1
ATOM 854 C CA . LYS A 1 107 ? 14.352 3.992 -3.389 1 90.19 107 LYS A CA 1
ATOM 855 C C . LYS A 1 107 ? 15.766 4.234 -3.908 1 90.19 107 LYS A C 1
ATOM 857 O O . LYS A 1 107 ? 16.703 3.549 -3.5 1 90.19 107 LYS A O 1
ATOM 862 N N . ARG A 1 108 ? 15.859 5.168 -4.793 1 90.12 108 ARG A N 1
ATOM 863 C CA . ARG A 1 108 ? 17.172 5.52 -5.305 1 90.12 108 ARG A CA 1
ATOM 864 C C . ARG A 1 108 ? 18.031 6.18 -4.227 1 90.12 108 ARG A C 1
ATOM 866 O O . ARG A 1 108 ? 19.234 5.949 -4.152 1 90.12 108 ARG A O 1
ATOM 873 N N . LEU A 1 109 ? 17.375 6.973 -3.416 1 91.75 109 LEU A N 1
ATOM 874 C CA . LEU A 1 109 ? 18.062 7.68 -2.348 1 91.75 109 LEU A CA 1
ATOM 875 C C . LEU A 1 109 ? 18.438 6.727 -1.218 1 91.75 109 LEU A C 1
ATOM 877 O O . LEU A 1 109 ? 19.5 6.855 -0.618 1 91.75 109 LEU A O 1
ATOM 881 N N . ASP A 1 110 ? 17.562 5.812 -0.917 1 93.69 110 ASP A N 1
ATOM 882 C CA . ASP A 1 110 ? 17.781 4.793 0.107 1 93.69 110 ASP A CA 1
ATOM 883 C C . ASP A 1 110 ? 17.031 3.506 -0.24 1 93.69 110 ASP A C 1
ATOM 885 O O . ASP A 1 110 ? 15.828 3.395 -0.002 1 93.69 110 ASP A O 1
ATOM 889 N N . PRO A 1 111 ? 17.766 2.512 -0.617 1 91.38 111 PRO A N 1
ATOM 890 C CA . PRO A 1 111 ? 17.125 1.285 -1.107 1 91.38 111 PRO A CA 1
ATOM 891 C C . PRO A 1 111 ? 16.438 0.499 -0 1 91.38 111 PRO A C 1
ATOM 893 O O . PRO A 1 111 ? 15.672 -0.433 -0.284 1 91.38 111 PRO A O 1
ATOM 896 N N . GLU A 1 112 ? 16.641 0.908 1.189 1 93.75 112 GLU A N 1
ATOM 897 C CA . GLU A 1 112 ? 16.047 0.175 2.297 1 93.75 112 GLU A CA 1
ATOM 898 C C . GLU A 1 112 ? 14.656 0.717 2.627 1 93.75 112 GLU A C 1
ATOM 900 O O . GLU A 1 112 ? 13.891 0.086 3.363 1 93.75 112 GLU A O 1
ATOM 905 N N . ILE A 1 113 ? 14.336 1.835 2.057 1 95.44 113 ILE A N 1
ATOM 906 C CA . ILE A 1 113 ? 13.039 2.438 2.332 1 95.44 113 ILE A CA 1
ATOM 907 C C . ILE A 1 113 ? 11.969 1.789 1.454 1 95.44 113 ILE A C 1
ATOM 909 O O . ILE A 1 113 ? 12.156 1.648 0.243 1 95.44 113 ILE A O 1
ATOM 913 N N . GLU A 1 114 ? 10.969 1.37 2.113 1 97.19 114 GLU A N 1
ATOM 914 C CA . GLU A 1 114 ? 9.812 0.826 1.419 1 97.19 114 GLU A CA 1
ATOM 915 C C . GLU A 1 114 ? 8.547 1.627 1.738 1 97.19 114 GLU A C 1
ATOM 917 O O . GLU A 1 114 ? 8.312 1.988 2.893 1 97.19 114 GLU A O 1
ATOM 922 N N . THR A 1 115 ? 7.812 1.903 0.694 1 97.62 115 THR A N 1
ATOM 923 C CA . THR A 1 115 ? 6.562 2.623 0.896 1 97.62 115 THR A CA 1
ATOM 924 C C . THR A 1 115 ? 5.367 1.686 0.733 1 97.62 115 THR A C 1
ATOM 926 O O . THR A 1 115 ? 5.25 0.991 -0.279 1 97.62 115 THR A O 1
ATOM 929 N N . PHE A 1 116 ? 4.551 1.657 1.716 1 98.56 116 PHE A N 1
ATOM 930 C CA . PHE A 1 116 ? 3.295 0.919 1.662 1 98.56 116 PHE A CA 1
ATOM 931 C C . PHE A 1 116 ? 2.113 1.871 1.521 1 98.56 116 PHE A C 1
ATOM 933 O O . PHE A 1 116 ? 2.092 2.938 2.139 1 98.56 116 PHE A O 1
ATOM 940 N N . TYR A 1 117 ? 1.136 1.438 0.767 1 98.44 117 TYR A N 1
ATOM 941 C CA . TYR A 1 117 ? 0.009 2.303 0.433 1 98.44 117 TYR A CA 1
ATOM 942 C C . TYR A 1 117 ? -1.306 1.688 0.898 1 98.44 117 TYR A C 1
ATOM 944 O O . TYR A 1 117 ? -1.44 0.464 0.956 1 98.44 117 TYR A O 1
ATOM 952 N N . LEU A 1 118 ? -2.248 2.52 1.176 1 98.12 118 LEU A N 1
ATOM 953 C CA . LEU A 1 118 ? -3.66 2.186 1.337 1 98.12 118 LEU A CA 1
ATOM 954 C C . LEU A 1 118 ? -4.527 3.045 0.422 1 98.12 118 LEU A C 1
ATOM 956 O O . LEU A 1 118 ? -4.258 4.234 0.24 1 98.12 118 LEU A O 1
ATOM 960 N N . PHE A 1 119 ? -5.543 2.42 -0.039 1 96.56 119 PHE A N 1
ATOM 961 C CA . PHE A 1 119 ? -6.535 3.252 -0.71 1 96.56 119 PHE A CA 1
ATOM 962 C C . PHE A 1 119 ? -7.34 4.059 0.303 1 96.56 119 PHE A C 1
ATOM 964 O O . PHE A 1 119 ? -7.715 3.541 1.358 1 96.56 119 PHE A O 1
ATOM 971 N N . THR A 1 120 ? -7.527 5.273 -0.105 1 94.31 120 THR A N 1
ATOM 972 C CA . THR A 1 120 ? -8.484 6.055 0.666 1 94.31 120 THR A CA 1
ATOM 973 C C . THR A 1 120 ? -9.914 5.586 0.392 1 94.31 120 THR A C 1
ATOM 975 O O . THR A 1 120 ? -10.266 5.297 -0.753 1 94.31 120 THR A O 1
ATOM 978 N N . ASP A 1 121 ? -10.719 5.523 1.415 1 92.12 121 ASP A N 1
ATOM 979 C CA . ASP A 1 121 ? -12.117 5.16 1.202 1 92.12 121 ASP A CA 1
ATOM 980 C C . ASP A 1 121 ? -12.773 6.086 0.181 1 92.12 121 ASP A C 1
ATOM 982 O O . ASP A 1 121 ? -12.531 7.293 0.181 1 92.12 121 ASP A O 1
ATOM 986 N N . PRO A 1 122 ? -13.609 5.539 -0.559 1 87.62 122 PRO A N 1
ATOM 987 C CA . PRO A 1 122 ? -14.219 6.324 -1.632 1 87.62 122 PRO A CA 1
ATOM 988 C C . PRO A 1 122 ? -14.953 7.562 -1.114 1 87.62 122 PRO A C 1
ATOM 990 O O . PRO A 1 122 ? -14.93 8.609 -1.763 1 87.62 122 PRO A O 1
ATOM 993 N N . HIS A 1 123 ? -15.57 7.512 0.017 1 90.12 123 HIS A N 1
ATOM 994 C CA . HIS A 1 123 ? -16.344 8.633 0.544 1 90.12 123 HIS A CA 1
ATOM 995 C C . HIS A 1 123 ? -15.422 9.75 1.025 1 90.12 123 HIS A C 1
ATOM 997 O O . HIS A 1 123 ? -15.875 10.883 1.233 1 90.12 123 HIS A O 1
ATOM 1003 N N . LEU A 1 124 ? -14.117 9.469 1.124 1 93.44 124 LEU A N 1
ATOM 1004 C CA . LEU A 1 124 ? -13.133 10.461 1.555 1 93.44 124 LEU A CA 1
ATOM 1005 C C . LEU A 1 124 ? -12.219 10.852 0.402 1 93.44 124 LEU A C 1
ATOM 1007 O O . LEU A 1 124 ? -11.352 11.719 0.559 1 93.44 124 LEU A O 1
ATOM 1011 N N . GLY A 1 125 ? -12.414 10.266 -0.714 1 90.19 125 GLY A N 1
ATOM 1012 C CA . GLY A 1 125 ? -11.5 10.383 -1.839 1 90.19 125 GLY A CA 1
ATOM 1013 C C . GLY A 1 125 ? -11.43 11.789 -2.402 1 90.19 125 GLY A C 1
ATOM 1014 O O . GLY A 1 125 ? -10.414 12.172 -2.994 1 90.19 125 GLY A O 1
ATOM 1015 N N . ALA A 1 126 ? -12.484 12.562 -2.199 1 90.38 126 ALA A N 1
ATOM 1016 C CA . ALA A 1 126 ? -12.547 13.914 -2.76 1 90.38 126 ALA A CA 1
ATOM 1017 C C . ALA A 1 126 ? -11.922 14.93 -1.805 1 90.38 126 ALA A C 1
ATOM 1019 O O . ALA A 1 126 ? -11.75 16.094 -2.16 1 90.38 126 ALA A O 1
ATOM 1020 N N . ILE A 1 127 ? -11.57 14.445 -0.64 1 94.25 127 ILE A N 1
ATOM 1021 C CA . ILE A 1 127 ? -11.078 15.367 0.38 1 94.25 127 ILE A CA 1
ATOM 1022 C C . ILE A 1 127 ? -9.57 15.562 0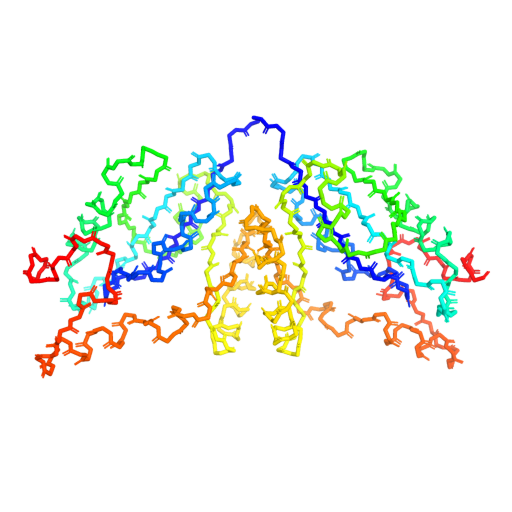.214 1 94.25 127 ILE A C 1
ATOM 1024 O O . ILE A 1 127 ? -8.82 14.586 0.142 1 94.25 127 ILE A O 1
ATOM 1028 N N . SER A 1 128 ? -9.195 16.75 0.073 1 94.75 128 SER A N 1
ATOM 1029 C CA . SER A 1 128 ? -7.789 17.156 0.052 1 94.75 128 SER A CA 1
ATOM 1030 C C . SER A 1 128 ? -7.57 18.453 0.803 1 94.75 128 SER A C 1
ATOM 1032 O O . SER A 1 128 ? -8.516 19.219 1.037 1 94.75 128 SER A O 1
ATOM 1034 N N . SER A 1 129 ? -6.332 18.656 1.179 1 95.5 129 SER A N 1
ATOM 1035 C CA . SER A 1 129 ? -6.008 19.906 1.85 1 95.5 129 SER A CA 1
ATOM 1036 C C . SER A 1 129 ? -6.363 21.109 0.978 1 95.5 129 SER A C 1
ATOM 1038 O O . SER A 1 129 ? -6.828 22.141 1.482 1 95.5 129 SER A O 1
ATOM 1040 N N . ALA A 1 130 ? -6.105 21.016 -0.321 1 93.94 130 ALA A N 1
ATOM 1041 C CA . ALA A 1 130 ? -6.402 22.094 -1.251 1 93.94 130 ALA A CA 1
ATOM 1042 C C . ALA A 1 130 ? -7.895 22.422 -1.252 1 93.94 130 ALA A C 1
ATOM 1044 O O . ALA A 1 130 ? -8.273 23.594 -1.226 1 93.94 130 ALA A O 1
ATOM 1045 N N . VAL A 1 131 ? -8.688 21.438 -1.219 1 94.75 131 VAL A N 1
ATOM 1046 C CA . VAL A 1 131 ? -10.133 21.609 -1.22 1 94.75 131 VAL A CA 1
ATOM 1047 C C . VAL A 1 131 ? -10.578 22.25 0.094 1 94.75 131 VAL A C 1
ATOM 1049 O O . VAL A 1 131 ? -11.398 23.172 0.097 1 94.75 131 VAL A O 1
ATOM 1052 N N . VAL A 1 132 ? -10.078 21.781 1.181 1 97.06 132 VAL A N 1
ATOM 1053 C CA . VAL A 1 132 ? -10.438 22.312 2.492 1 97.06 132 VAL A CA 1
ATOM 1054 C C . VAL A 1 132 ? -10.086 23.797 2.561 1 97.06 132 VAL A C 1
ATOM 1056 O O . VAL A 1 132 ? -10.898 24.609 3.006 1 97.06 132 VAL A O 1
ATOM 1059 N N . LYS A 1 133 ? -8.938 24.141 2.088 1 95.69 133 LYS A N 1
ATOM 1060 C CA . LYS A 1 133 ? -8.5 25.531 2.078 1 95.69 133 LYS A CA 1
ATOM 1061 C C . LYS A 1 133 ? -9.445 26.406 1.255 1 95.69 133 LYS A C 1
ATOM 1063 O O . LYS A 1 133 ? -9.836 27.484 1.693 1 95.69 133 LYS A O 1
ATOM 1068 N N . GLU A 1 134 ? -9.695 25.891 0.122 1 95.81 134 GLU A N 1
ATOM 1069 C CA . GLU A 1 134 ? -10.586 26.625 -0.777 1 95.81 134 GLU A CA 1
ATOM 1070 C C . GLU A 1 134 ? -11.945 26.875 -0.129 1 95.81 134 GLU A C 1
ATOM 1072 O O . GLU A 1 134 ? -12.469 27.984 -0.183 1 95.81 134 GLU A O 1
ATOM 1077 N N . LEU A 1 135 ? -12.484 25.875 0.439 1 96.12 135 LEU A N 1
ATOM 1078 C CA . LEU A 1 135 ? -13.773 25.984 1.111 1 96.12 135 LEU A CA 1
ATOM 1079 C C . LEU A 1 135 ? -13.703 26.984 2.258 1 96.12 135 LEU A C 1
ATOM 1081 O O . LEU A 1 135 ? -14.602 27.812 2.412 1 96.12 135 LEU A O 1
ATOM 1085 N N . TYR A 1 136 ? -12.703 26.906 2.961 1 95.81 136 TYR A N 1
ATOM 1086 C CA . TYR A 1 136 ? -12.539 27.781 4.109 1 95.81 136 TYR A CA 1
ATOM 1087 C C . TYR A 1 136 ? -12.477 29.25 3.674 1 95.81 136 TYR A C 1
ATOM 1089 O O . TYR A 1 136 ? -13.156 30.094 4.254 1 95.81 136 TYR A O 1
ATOM 1097 N N . VAL A 1 137 ? -11.695 29.516 2.645 1 94.94 137 VAL A N 1
ATOM 1098 C CA . VAL A 1 137 ? -11.477 30.875 2.154 1 94.94 137 VAL A CA 1
ATOM 1099 C C . VAL A 1 137 ? -12.797 31.469 1.644 1 94.94 137 VAL A C 1
ATOM 1101 O O . VAL A 1 137 ? -13.039 32.656 1.764 1 94.94 137 VAL A O 1
ATOM 1104 N N . HIS A 1 138 ? -13.609 30.609 1.23 1 96.81 138 HIS A N 1
ATOM 1105 C CA . HIS A 1 138 ? -14.875 31.062 0.664 1 96.81 138 HIS A CA 1
ATOM 1106 C C . HIS A 1 138 ? -15.977 31.062 1.715 1 96.81 138 HIS A C 1
ATOM 1108 O O . HIS A 1 138 ? -17.156 31.25 1.386 1 96.81 138 HIS A O 1
ATOM 1114 N N . GLY A 1 139 ? -15.633 30.703 2.895 1 94.81 139 GLY A N 1
ATOM 1115 C CA . GLY A 1 139 ? -16.547 30.859 4.012 1 94.81 139 GLY A CA 1
ATOM 1116 C C . GLY A 1 139 ? -17.453 29.656 4.203 1 94.81 139 GLY A C 1
ATOM 1117 O O . GLY A 1 139 ? -18.469 29.734 4.91 1 94.81 139 GLY A O 1
ATOM 1118 N N . ALA A 1 140 ? -17.109 28.578 3.561 1 94.81 140 ALA A N 1
ATOM 1119 C CA . ALA A 1 140 ? -17.906 27.359 3.695 1 94.81 140 ALA A CA 1
ATOM 1120 C C . ALA A 1 140 ? -17.531 26.594 4.961 1 94.81 140 ALA A C 1
ATOM 1122 O O . ALA A 1 140 ? -16.453 26.812 5.527 1 94.81 140 ALA A O 1
ATOM 1123 N N . ASP A 1 141 ? -18.469 25.828 5.379 1 93.75 141 ASP A N 1
ATOM 1124 C CA . ASP A 1 141 ? -18.203 24.953 6.516 1 93.75 141 ASP A CA 1
ATOM 1125 C C . ASP A 1 141 ? -17.25 23.812 6.129 1 93.75 141 ASP A C 1
ATOM 1127 O O . ASP A 1 141 ? -17.516 23.078 5.18 1 93.75 141 ASP A O 1
ATOM 1131 N N . THR A 1 142 ? -16.188 23.656 6.848 1 95.62 142 THR A N 1
ATOM 1132 C CA . THR A 1 142 ? -15.164 22.672 6.496 1 95.62 142 THR A CA 1
ATOM 1133 C C . THR A 1 142 ? -15.172 21.5 7.484 1 95.62 142 THR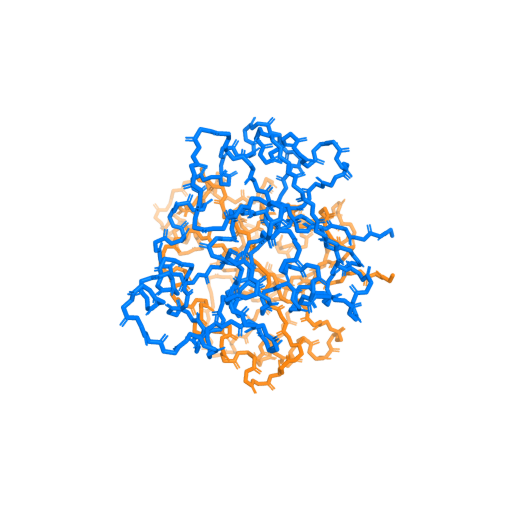 A C 1
ATOM 1135 O O . THR A 1 142 ? -14.359 20.578 7.371 1 95.62 142 THR A O 1
ATOM 1138 N N . ALA A 1 143 ? -16.016 21.469 8.406 1 94.19 143 ALA A N 1
ATOM 1139 C CA . ALA A 1 143 ? -16.016 20.531 9.523 1 94.19 143 ALA A CA 1
ATOM 1140 C C . ALA A 1 143 ? -16.047 19.078 9.031 1 94.19 143 ALA A C 1
ATOM 1142 O O . ALA A 1 143 ? -15.352 18.219 9.57 1 94.19 143 ALA A O 1
ATOM 1143 N N . ARG A 1 144 ? -16.781 18.844 8.016 1 93.5 144 ARG A N 1
ATOM 1144 C CA . ARG A 1 144 ? -16.984 17.469 7.555 1 93.5 144 ARG A CA 1
ATOM 1145 C C . ARG A 1 144 ? -15.742 16.938 6.844 1 93.5 144 ARG A C 1
ATOM 1147 O O . ARG A 1 144 ? -15.641 15.742 6.59 1 93.5 144 ARG A O 1
ATOM 1154 N N . PHE A 1 145 ? -14.836 17.797 6.555 1 96.44 145 PHE A N 1
ATOM 1155 C CA . PHE A 1 145 ? -13.648 17.406 5.812 1 96.44 145 PHE A CA 1
ATOM 1156 C C . PHE A 1 145 ? -12.445 17.281 6.738 1 96.44 145 PHE A C 1
ATOM 1158 O O . PHE A 1 145 ? -11.359 16.859 6.309 1 96.44 145 PHE A O 1
ATOM 1165 N N . LEU A 1 146 ? -12.664 17.656 7.996 1 97.94 146 LEU A N 1
ATOM 1166 C CA . LEU A 1 146 ? -11.617 17.594 9.008 1 97.94 146 LEU A CA 1
ATOM 1167 C C . LEU A 1 146 ? -11.875 16.484 10.008 1 97.94 146 LEU A C 1
ATOM 1169 O O . LEU A 1 146 ? -12.992 15.969 10.102 1 97.94 146 LEU A O 1
ATOM 1173 N N . PRO A 1 147 ? -10.805 16.078 10.695 1 97.88 147 PRO A N 1
ATOM 1174 C CA . PRO A 1 147 ? -11.039 15.102 11.766 1 97.88 147 PRO A CA 1
ATOM 1175 C C . PRO A 1 147 ? -12.039 15.594 12.805 1 97.88 147 PRO A C 1
ATOM 1177 O O . PRO A 1 147 ? -12.18 16.797 13.008 1 97.88 147 PRO A O 1
ATOM 1180 N N . ARG A 1 148 ? -12.68 14.617 13.43 1 94.88 148 ARG A N 1
ATOM 1181 C CA . ARG A 1 148 ? -13.703 14.945 14.414 1 94.88 148 ARG A CA 1
ATOM 1182 C C . ARG A 1 148 ? -13.141 15.844 15.516 1 94.88 148 ARG A C 1
ATOM 1184 O O . ARG A 1 148 ? -12.047 15.594 16.031 1 94.88 148 ARG A O 1
ATOM 1191 N N . GLY A 1 149 ? -13.859 16.922 15.742 1 94.44 149 GLY A N 1
ATOM 1192 C CA . GLY A 1 149 ? -13.5 17.781 16.859 1 94.44 149 GLY A CA 1
ATOM 1193 C C . GLY A 1 149 ? -12.531 18.891 16.484 1 94.44 149 GLY A C 1
ATOM 1194 O O . GLY A 1 149 ? -12.18 19.719 17.328 1 94.44 149 GLY A O 1
ATOM 1195 N N . ILE A 1 150 ? -12.141 18.938 15.297 1 97.06 150 ILE A N 1
ATOM 1196 C CA . ILE A 1 150 ? -11.164 19.953 14.875 1 97.06 150 ILE A CA 1
ATOM 1197 C C . ILE A 1 150 ? -11.891 21.141 14.266 1 97.06 150 ILE A C 1
ATOM 1199 O O . ILE A 1 150 ? -12.688 20.984 13.336 1 97.06 150 ILE A O 1
ATOM 1203 N N . ASP A 1 151 ? -11.68 22.266 14.82 1 95.75 151 ASP A N 1
ATOM 1204 C CA . ASP A 1 151 ? -12.07 23.531 14.234 1 95.75 151 ASP A CA 1
ATOM 1205 C C . ASP A 1 151 ? -10.867 24.266 13.641 1 95.75 151 ASP A C 1
ATOM 1207 O O . ASP A 1 151 ? -9.992 24.734 14.375 1 95.75 151 ASP A O 1
ATOM 1211 N N . LEU A 1 152 ? -10.891 24.406 12.414 1 96.31 152 LEU A N 1
ATOM 1212 C CA . LEU A 1 152 ? -9.742 24.953 11.695 1 96.31 152 LEU A CA 1
ATOM 1213 C C . LEU A 1 152 ? -9.383 26.328 12.227 1 96.31 152 LEU A C 1
ATOM 1215 O O . LEU A 1 152 ? -8.203 26.703 12.266 1 96.31 152 LEU A O 1
ATOM 1219 N N . LYS A 1 153 ? -10.273 27.078 12.68 1 94.88 153 LYS A N 1
ATOM 1220 C CA . LYS A 1 153 ? -10.078 28.438 13.164 1 94.88 153 LYS A CA 1
ATOM 1221 C C . LYS A 1 153 ? -9.125 28.469 14.359 1 94.88 153 LYS A C 1
ATOM 1223 O O . LYS A 1 153 ? -8.406 29.453 14.562 1 94.88 153 LYS A O 1
ATOM 1228 N N . GLU A 1 154 ? -9.086 27.406 15.078 1 96.56 154 GLU A N 1
ATOM 1229 C CA . GLU A 1 154 ? -8.266 27.312 16.281 1 96.56 154 GLU A CA 1
ATOM 1230 C C . GLU A 1 154 ? -6.789 27.156 15.922 1 96.56 154 GLU A C 1
ATOM 1232 O O . GLU A 1 154 ? -5.918 27.312 16.781 1 96.56 154 GLU A O 1
ATOM 1237 N N . TYR A 1 155 ? -6.535 26.984 14.703 1 96.88 155 TYR A N 1
ATOM 1238 C CA . TYR A 1 155 ? -5.164 26.688 14.305 1 96.88 155 TYR A CA 1
ATOM 1239 C C . TYR A 1 155 ? -4.641 27.719 13.32 1 96.88 155 TYR A C 1
ATOM 1241 O O . TYR A 1 155 ? -3.529 27.594 12.805 1 96.88 155 TYR A O 1
ATOM 1249 N N . LEU A 1 156 ? -5.406 28.656 12.945 1 93.75 156 LEU A N 1
ATOM 1250 C CA . LEU A 1 156 ? -5.023 29.719 12.008 1 93.75 156 LEU A CA 1
ATOM 1251 C C . LEU A 1 156 ? -4.234 30.812 12.727 1 93.75 156 LEU A C 1
ATOM 1253 O O . LEU A 1 156 ? -4.445 31.062 13.914 1 93.75 156 LEU A O 1
ATOM 1257 N N . MET B 1 1 ? 3.842 -8.883 18.266 1 76.44 1 MET B N 1
ATOM 1258 C CA . MET B 1 1 ? 3.045 -9.953 17.672 1 76.44 1 MET B CA 1
ATOM 1259 C C . MET B 1 1 ? 3.451 -10.195 16.219 1 76.44 1 MET B C 1
ATOM 1261 O O . MET B 1 1 ? 3.867 -9.266 15.523 1 76.44 1 MET B O 1
ATOM 1265 N N . GLU B 1 2 ? 3.465 -11.422 15.75 1 90.94 2 GLU B N 1
ATOM 1266 C CA . GLU B 1 2 ? 3.822 -11.797 14.383 1 90.94 2 GLU B CA 1
ATOM 1267 C C . GLU B 1 2 ? 2.885 -11.148 13.367 1 90.94 2 GLU B C 1
ATOM 1269 O O . GLU B 1 2 ? 1.668 -11.133 13.562 1 90.94 2 GLU B O 1
ATOM 1274 N N . LYS B 1 3 ? 3.449 -10.508 12.398 1 96.25 3 LYS B N 1
ATOM 1275 C CA . LYS B 1 3 ? 2.662 -9.891 11.328 1 96.25 3 LYS B CA 1
ATOM 1276 C C . LYS B 1 3 ? 2.621 -10.781 10.094 1 96.25 3 LYS B C 1
ATOM 1278 O O . LYS B 1 3 ? 3.664 -11.109 9.523 1 96.25 3 LYS B O 1
ATOM 1283 N N . LYS B 1 4 ? 1.354 -11.117 9.672 1 98.06 4 LYS B N 1
ATOM 1284 C CA . LYS B 1 4 ? 1.153 -11.984 8.516 1 98.06 4 LYS B CA 1
ATOM 1285 C C . LYS B 1 4 ? 0.343 -11.289 7.434 1 98.06 4 LYS B C 1
ATOM 1287 O O . LYS B 1 4 ? -0.532 -10.469 7.73 1 98.06 4 LYS B O 1
ATOM 1292 N N . ALA B 1 5 ? 0.641 -11.664 6.211 1 98.75 5 ALA B N 1
ATOM 1293 C CA . ALA B 1 5 ? -0.133 -11.164 5.078 1 98.75 5 ALA B CA 1
ATOM 1294 C C . ALA B 1 5 ? -0.456 -12.289 4.094 1 98.75 5 ALA B C 1
ATOM 1296 O O . ALA B 1 5 ? 0.226 -13.312 4.066 1 98.75 5 ALA B O 1
ATOM 1297 N N . ILE B 1 6 ? -1.498 -12.062 3.371 1 98.81 6 ILE B N 1
ATOM 1298 C CA . ILE B 1 6 ? -1.846 -12.938 2.258 1 98.81 6 ILE B CA 1
ATOM 1299 C C . ILE B 1 6 ? -1.659 -12.195 0.938 1 98.81 6 ILE B C 1
ATOM 1301 O O . ILE B 1 6 ? -2.1 -11.055 0.794 1 98.81 6 ILE B O 1
ATOM 1305 N N . PHE B 1 7 ? -0.936 -12.805 0.066 1 98.81 7 PHE B N 1
ATOM 1306 C CA . PHE B 1 7 ? -0.806 -12.391 -1.323 1 98.81 7 PHE B CA 1
ATOM 1307 C C . PHE B 1 7 ? -1.572 -13.328 -2.248 1 98.81 7 PHE B C 1
ATOM 1309 O O . PHE B 1 7 ? -1.089 -14.414 -2.578 1 98.81 7 PHE B O 1
ATOM 1316 N N . ALA B 1 8 ? -2.73 -12.812 -2.725 1 97.69 8 ALA B N 1
ATOM 1317 C CA . ALA B 1 8 ? -3.637 -13.719 -3.43 1 97.69 8 ALA B CA 1
ATOM 1318 C C . ALA B 1 8 ? -3.705 -13.383 -4.914 1 97.69 8 ALA B C 1
ATOM 1320 O O . ALA B 1 8 ? -3.596 -12.211 -5.297 1 97.69 8 ALA B O 1
ATOM 1321 N N . GLY B 1 9 ? -3.854 -14.375 -5.684 1 95.62 9 GLY B N 1
ATOM 1322 C CA . GLY B 1 9 ? -4.004 -14.211 -7.117 1 95.62 9 GLY B CA 1
ATOM 1323 C C . GLY B 1 9 ? -4.129 -15.523 -7.863 1 95.62 9 GLY B C 1
ATOM 1324 O O . GLY B 1 9 ? -4.148 -16.594 -7.246 1 95.62 9 GLY B O 1
ATOM 1325 N N . SER B 1 10 ? -4.293 -15.398 -9.172 1 94.81 10 SER B N 1
ATOM 1326 C CA . SER B 1 10 ? -4.344 -16.594 -10.008 1 94.81 10 SER B CA 1
ATOM 1327 C C . SER B 1 10 ? -2.945 -17.125 -10.281 1 94.81 10 SER B C 1
ATOM 1329 O O . SER B 1 10 ? -2.744 -18.344 -10.328 1 94.81 10 SER B O 1
ATOM 1331 N N . PHE B 1 11 ? -1.979 -16.234 -10.516 1 97.06 11 PHE B N 1
ATOM 1332 C CA . PHE B 1 11 ? -0.571 -16.562 -10.711 1 97.06 11 PHE B CA 1
ATOM 1333 C C . PHE B 1 11 ? -0.401 -17.625 -11.797 1 97.06 11 PHE B C 1
ATOM 1335 O O . PHE B 1 11 ? 0.256 -18.641 -11.586 1 97.06 11 PHE B O 1
ATOM 1342 N N . ASP B 1 12 ? -0.882 -17.234 -12.984 1 96.38 12 ASP B N 1
ATOM 1343 C CA . ASP B 1 12 ? -0.93 -18.188 -14.094 1 96.38 12 ASP B CA 1
ATOM 1344 C C . ASP B 1 12 ? -0.188 -17.641 -15.312 1 96.38 12 ASP B C 1
ATOM 1346 O O . ASP B 1 12 ? -0.787 -17.438 -16.375 1 96.38 12 ASP B O 1
ATOM 1350 N N . PRO B 1 13 ? 1.071 -17.484 -15.188 1 97.62 13 PRO B N 1
ATOM 1351 C CA . PRO B 1 13 ? 1.932 -18.016 -14.125 1 97.62 13 PRO B CA 1
ATOM 1352 C C . PRO B 1 13 ? 2.369 -16.938 -13.133 1 97.62 13 PRO B C 1
ATOM 1354 O O . PRO B 1 13 ? 2.074 -15.758 -13.328 1 97.62 13 PRO B O 1
ATOM 1357 N N . PHE B 1 14 ? 3.029 -17.344 -12.031 1 98.44 14 PHE B N 1
ATOM 1358 C CA . PHE B 1 14 ? 3.738 -16.469 -11.102 1 98.44 14 PHE B CA 1
ATOM 1359 C C . PHE B 1 14 ? 4.953 -15.836 -11.766 1 98.44 14 PHE B C 1
ATOM 1361 O O . PHE B 1 14 ? 5.77 -16.531 -12.375 1 98.44 14 PHE B O 1
ATOM 1368 N N . THR B 1 15 ? 5.09 -14.523 -11.727 1 98.31 15 THR B N 1
ATOM 1369 C CA . THR B 1 15 ? 6.09 -13.812 -12.516 1 98.31 15 THR B CA 1
ATOM 1370 C C . THR B 1 15 ? 7.176 -13.227 -11.617 1 98.31 15 THR B C 1
ATOM 1372 O O . THR B 1 15 ? 7.078 -13.297 -10.391 1 98.31 15 THR B O 1
ATOM 1375 N N . ALA B 1 16 ? 8.18 -12.633 -12.281 1 97.94 16 ALA B N 1
ATOM 1376 C CA . ALA B 1 16 ? 9.242 -11.945 -11.555 1 97.94 16 ALA B CA 1
ATOM 1377 C C . ALA B 1 16 ? 8.703 -10.734 -10.797 1 97.94 16 ALA B C 1
ATOM 1379 O O . ALA B 1 16 ? 9.211 -10.383 -9.734 1 97.94 16 ALA B O 1
ATOM 1380 N N . GLY B 1 17 ? 7.652 -10.141 -11.367 1 97.12 17 GLY B N 1
ATOM 1381 C CA . GLY B 1 17 ? 7 -9.039 -10.68 1 97.12 17 GLY B CA 1
ATOM 1382 C C . GLY B 1 17 ? 6.359 -9.445 -9.367 1 97.12 17 GLY B C 1
ATOM 1383 O O . GLY B 1 17 ? 6.488 -8.742 -8.367 1 97.12 17 GLY B O 1
ATOM 1384 N N . HIS B 1 18 ? 5.676 -10.586 -9.391 1 98.44 18 HIS B N 1
ATOM 1385 C CA . HIS B 1 18 ? 5.066 -11.102 -8.172 1 98.44 18 HIS B CA 1
ATOM 1386 C C . HIS B 1 18 ? 6.125 -11.391 -7.113 1 98.44 18 HIS B C 1
ATOM 1388 O O . HIS B 1 18 ? 5.969 -11.008 -5.949 1 98.44 18 HIS B O 1
ATOM 1394 N N . GLU B 1 19 ? 7.137 -12.055 -7.535 1 98.56 19 GLU B N 1
ATOM 1395 C CA . GLU B 1 19 ? 8.227 -12.367 -6.609 1 98.56 19 GLU B CA 1
ATOM 1396 C C . GLU B 1 19 ? 8.789 -11.102 -5.973 1 98.56 19 GLU B C 1
ATOM 1398 O O . GLU B 1 19 ? 9.039 -11.07 -4.766 1 98.56 19 GLU B O 1
ATOM 1403 N N . HIS B 1 20 ? 8.984 -10.156 -6.84 1 97.56 20 HIS B N 1
ATOM 1404 C CA . HIS B 1 20 ? 9.555 -8.891 -6.406 1 97.56 20 HIS B CA 1
ATOM 1405 C C . HIS B 1 20 ? 8.719 -8.258 -5.297 1 97.56 20 HIS B C 1
ATOM 1407 O O . HIS B 1 20 ? 9.266 -7.801 -4.289 1 97.56 20 HIS B O 1
ATOM 1413 N N . ILE B 1 21 ? 7.434 -8.281 -5.398 1 98.12 21 ILE B N 1
ATOM 1414 C CA . ILE B 1 21 ? 6.52 -7.703 -4.418 1 98.12 21 ILE B CA 1
ATOM 1415 C C . ILE B 1 21 ? 6.621 -8.469 -3.1 1 98.12 21 ILE B C 1
ATOM 1417 O O . ILE B 1 21 ? 6.746 -7.863 -2.033 1 98.12 21 ILE B O 1
ATOM 1421 N N . VAL B 1 22 ? 6.578 -9.75 -3.162 1 98.75 22 VAL B N 1
ATOM 1422 C CA . VAL B 1 22 ? 6.586 -10.594 -1.97 1 98.75 22 VAL B CA 1
ATOM 1423 C C . VAL B 1 22 ? 7.895 -10.398 -1.209 1 98.75 22 VAL B C 1
ATOM 1425 O O . VAL B 1 22 ? 7.891 -10.195 0.007 1 98.75 22 VAL B O 1
ATOM 1428 N N . ARG B 1 23 ? 8.961 -10.367 -1.931 1 98.06 23 ARG B N 1
ATOM 1429 C CA . ARG B 1 23 ? 10.266 -10.242 -1.282 1 98.06 23 ARG B CA 1
ATOM 1430 C C . ARG B 1 23 ? 10.422 -8.875 -0.629 1 98.06 23 ARG B C 1
ATOM 1432 O O . ARG B 1 23 ? 10.938 -8.766 0.487 1 98.06 23 ARG B O 1
ATOM 1439 N N . ARG B 1 24 ? 9.992 -7.871 -1.309 1 97.19 24 ARG B N 1
ATOM 1440 C CA . ARG B 1 24 ? 10.062 -6.52 -0.756 1 97.19 24 ARG B CA 1
ATOM 1441 C C . ARG B 1 24 ? 9.219 -6.402 0.51 1 97.19 24 ARG B C 1
ATOM 1443 O O . ARG B 1 24 ? 9.609 -5.727 1.463 1 97.19 24 ARG B O 1
ATOM 1450 N N . ALA B 1 25 ? 8.141 -7.105 0.538 1 98.25 25 ALA B N 1
ATOM 1451 C CA . ALA B 1 25 ? 7.188 -6.969 1.64 1 98.25 25 ALA B CA 1
ATOM 1452 C C . ALA B 1 25 ? 7.688 -7.695 2.885 1 98.25 25 ALA B C 1
ATOM 1454 O O . ALA B 1 25 ? 7.16 -7.492 3.982 1 98.25 25 ALA B O 1
ATOM 1455 N N . LEU B 1 26 ? 8.734 -8.477 2.777 1 97.69 26 LEU B N 1
ATOM 1456 C CA . LEU B 1 26 ? 9.25 -9.266 3.893 1 97.69 26 LEU B CA 1
ATOM 1457 C C . LEU B 1 26 ? 9.953 -8.383 4.91 1 97.69 26 LEU B C 1
ATOM 1459 O O . LEU B 1 26 ? 10.25 -8.82 6.023 1 97.69 26 LEU B O 1
ATOM 1463 N N . CYS B 1 27 ? 10.188 -7.141 4.582 1 95.75 27 CYS B N 1
ATOM 1464 C CA . CYS B 1 27 ? 10.719 -6.191 5.555 1 95.75 27 CYS B CA 1
ATOM 1465 C C . CYS B 1 27 ? 9.68 -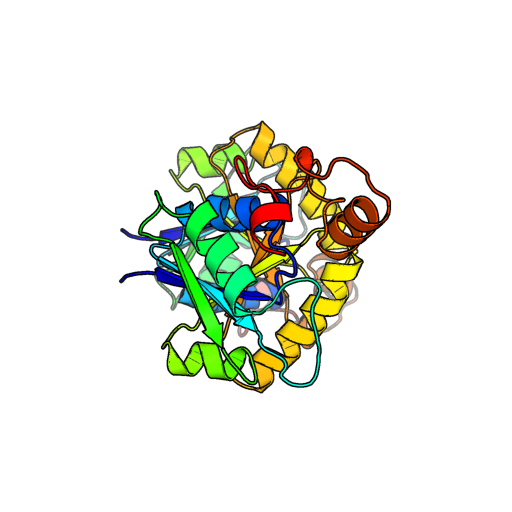5.859 6.617 1 95.75 27 CYS B C 1
ATOM 1467 O O . CYS B 1 27 ? 10.023 -5.391 7.703 1 95.75 27 CYS B O 1
ATOM 1469 N N . LEU B 1 28 ? 8.5 -6.133 6.336 1 97.31 28 LEU B N 1
ATOM 1470 C CA . LEU B 1 28 ? 7.402 -5.742 7.219 1 97.31 28 LEU B CA 1
ATOM 1471 C C . LEU B 1 28 ? 6.699 -6.969 7.781 1 97.31 28 LEU B C 1
ATOM 1473 O O . LEU B 1 28 ? 6.32 -6.988 8.953 1 97.31 28 LEU B O 1
ATOM 1477 N N . PHE B 1 29 ? 6.594 -7.977 6.961 1 97.94 29 PHE B N 1
ATOM 1478 C CA . PHE B 1 29 ? 5.805 -9.133 7.375 1 97.94 29 PHE B CA 1
ATOM 1479 C C . PHE B 1 29 ? 6.715 -10.281 7.797 1 97.94 29 PHE B C 1
ATOM 1481 O O . PHE B 1 29 ? 7.707 -10.57 7.129 1 97.94 29 PHE B O 1
ATOM 1488 N N . ASP B 1 30 ? 6.301 -10.922 8.844 1 97.69 30 ASP B N 1
ATOM 1489 C CA . ASP B 1 30 ? 7.031 -12.086 9.344 1 97.69 30 ASP B CA 1
ATOM 1490 C C . ASP B 1 30 ? 6.688 -13.336 8.547 1 97.69 30 ASP B C 1
ATOM 1492 O O . ASP B 1 30 ? 7.492 -14.273 8.469 1 97.69 30 ASP B O 1
ATOM 1496 N N . ARG B 1 31 ? 5.449 -13.312 8.023 1 98.31 31 ARG B N 1
ATOM 1497 C CA . ARG B 1 31 ? 4.961 -14.414 7.207 1 98.31 31 ARG B CA 1
ATOM 1498 C C . ARG B 1 31 ? 4.062 -13.914 6.082 1 98.31 31 ARG B C 1
ATOM 1500 O O . ARG B 1 31 ? 3.229 -13.031 6.293 1 98.31 31 ARG B O 1
ATOM 1507 N N . ILE B 1 32 ? 4.266 -14.508 4.957 1 98.81 32 ILE B N 1
ATOM 1508 C CA . ILE B 1 32 ? 3.398 -14.219 3.82 1 98.81 32 ILE B CA 1
ATOM 1509 C C . ILE B 1 32 ? 2.875 -15.523 3.229 1 98.81 32 ILE B C 1
ATOM 1511 O O . ILE B 1 32 ? 3.654 -16.422 2.898 1 98.81 32 ILE B O 1
ATOM 1515 N N . ILE B 1 33 ? 1.593 -15.641 3.145 1 98.94 33 ILE B N 1
ATOM 1516 C CA . ILE B 1 33 ? 0.953 -16.766 2.482 1 98.94 33 ILE B CA 1
ATOM 1517 C C . ILE B 1 33 ? 0.516 -16.359 1.076 1 98.94 33 ILE B C 1
ATOM 1519 O O . ILE B 1 33 ? -0.298 -15.453 0.911 1 98.94 33 ILE B O 1
ATOM 1523 N N . ILE B 1 34 ? 1.092 -17.016 0.121 1 98.94 34 ILE B N 1
ATOM 1524 C CA . ILE B 1 34 ? 0.642 -16.812 -1.252 1 98.94 34 ILE B CA 1
ATOM 1525 C C . ILE B 1 34 ? -0.538 -17.734 -1.551 1 98.94 34 ILE B C 1
ATOM 1527 O O . ILE B 1 34 ? -0.392 -18.953 -1.562 1 98.94 34 ILE B O 1
ATOM 1531 N N . GLY B 1 35 ? -1.706 -17.156 -1.725 1 98.62 35 GLY B N 1
ATOM 1532 C CA . GLY B 1 35 ? -2.916 -17.906 -2.01 1 98.62 35 GLY B CA 1
ATOM 1533 C C . GLY B 1 35 ? -3.232 -17.984 -3.49 1 98.62 35 GLY B C 1
ATOM 1534 O O . GLY B 1 35 ? -3.506 -16.969 -4.129 1 98.62 35 GLY B O 1
ATOM 1535 N N . VAL B 1 36 ? -3.287 -19.156 -4 1 98.12 36 VAL B N 1
ATOM 1536 C CA . VAL B 1 36 ? -3.588 -19.406 -5.406 1 98.12 36 VAL B CA 1
ATOM 1537 C C . VAL B 1 36 ? -5.059 -19.781 -5.562 1 98.12 36 VAL B C 1
ATOM 1539 O O . VAL B 1 36 ? -5.473 -20.875 -5.176 1 98.12 36 VAL B O 1
ATOM 1542 N N . GLY B 1 37 ? -5.789 -18.828 -6.211 1 94.62 37 GLY B N 1
ATOM 1543 C CA . GLY B 1 37 ? -7.211 -19.078 -6.379 1 94.62 37 GLY B CA 1
ATOM 1544 C C . GLY B 1 37 ? -7.516 -20.141 -7.418 1 94.62 37 GLY B C 1
ATOM 1545 O O . GLY B 1 37 ? -6.883 -20.188 -8.477 1 94.62 37 GLY B O 1
ATOM 1546 N N . TYR B 1 38 ? -8.312 -21 -7.066 1 86.12 38 TYR B N 1
ATOM 1547 C CA . TYR B 1 38 ? -8.695 -22.094 -7.957 1 86.12 38 TYR B CA 1
ATOM 1548 C C . TYR B 1 38 ? -10.133 -21.938 -8.43 1 86.12 38 TYR B C 1
ATOM 1550 O O . TYR B 1 38 ? -11.023 -21.609 -7.637 1 86.12 38 TYR B O 1
ATOM 1558 N N . ASN B 1 39 ? -10.242 -21.672 -9.758 1 71.88 39 ASN B N 1
ATOM 1559 C CA . ASN B 1 39 ? -11.578 -21.75 -10.336 1 71.88 39 ASN B CA 1
ATOM 1560 C C . ASN B 1 39 ? -11.773 -23.062 -11.102 1 71.88 39 ASN B C 1
ATOM 1562 O O . ASN B 1 39 ? -11.125 -23.297 -12.125 1 71.88 39 ASN B O 1
ATOM 1566 N N . ILE B 1 40 ? -12.562 -23.922 -10.586 1 59.22 40 ILE B N 1
ATOM 1567 C CA . ILE B 1 40 ? -12.805 -25.25 -11.125 1 59.22 40 ILE B CA 1
ATOM 1568 C C . ILE B 1 40 ? -13.211 -25.156 -12.594 1 59.22 40 ILE B C 1
ATOM 1570 O O . ILE B 1 40 ? -12.906 -26.047 -13.391 1 59.22 40 ILE B O 1
ATOM 1574 N N . LYS B 1 41 ? -13.922 -24.188 -12.852 1 61.88 41 LYS B N 1
ATOM 1575 C CA . LYS B 1 41 ? -14.523 -24.109 -14.18 1 61.88 41 LYS B CA 1
ATOM 1576 C C . LYS B 1 41 ? -13.531 -23.594 -15.211 1 61.88 41 LYS B C 1
ATOM 1578 O O . LYS B 1 41 ? -13.805 -23.625 -16.406 1 61.88 41 LYS B O 1
ATOM 1583 N N . LYS B 1 42 ? -12.438 -23.094 -14.727 1 64.12 42 LYS B N 1
ATOM 1584 C CA . LYS B 1 42 ? -11.562 -22.453 -15.703 1 64.12 42 LYS B CA 1
ATOM 1585 C C . LYS B 1 42 ? -10.227 -23.188 -15.812 1 64.12 42 LYS B C 1
ATOM 1587 O O . LYS B 1 42 ? -9.586 -23.469 -14.797 1 64.12 42 LYS B O 1
ATOM 1592 N N . LYS B 1 43 ? -10.086 -23.75 -17.031 1 71.56 43 LYS B N 1
ATOM 1593 C CA . LYS B 1 43 ? -8.766 -24.328 -17.281 1 71.56 43 LYS B CA 1
ATOM 1594 C C . LYS B 1 43 ? -7.715 -23.234 -17.469 1 71.56 43 LYS B C 1
ATOM 1596 O O . LYS B 1 43 ? -7.844 -22.391 -18.344 1 71.56 43 LYS B O 1
ATOM 1601 N N . GLY B 1 44 ? -6.773 -23.078 -16.516 1 81.94 44 GLY B N 1
ATOM 1602 C CA . GLY B 1 44 ? -5.688 -22.109 -16.641 1 81.94 44 GLY B CA 1
ATOM 1603 C C . GLY B 1 44 ? -4.562 -22.609 -17.531 1 81.94 44 GLY B C 1
ATOM 1604 O O . GLY B 1 44 ? -4.633 -23.719 -18.078 1 81.94 44 GLY B O 1
ATOM 1605 N N . PHE B 1 45 ? -3.633 -21.719 -17.891 1 92.5 45 PHE B N 1
ATOM 1606 C CA . PHE B 1 45 ? -2.402 -22.047 -18.594 1 92.5 45 PHE B CA 1
ATOM 1607 C C . PHE B 1 45 ? -1.617 -23.125 -17.844 1 92.5 45 PHE B C 1
ATOM 1609 O O . PHE B 1 45 ? -1.155 -24.094 -18.453 1 92.5 45 PHE B O 1
ATOM 1616 N N . LEU B 1 46 ? -1.499 -23.016 -16.578 1 95.56 46 LEU B N 1
ATOM 1617 C CA . LEU B 1 46 ? -0.986 -24.031 -15.664 1 95.56 46 LEU B CA 1
ATOM 1618 C C . LEU B 1 46 ? -2.105 -24.609 -14.805 1 95.56 46 LEU B C 1
ATOM 1620 O O . LEU B 1 46 ? -3.107 -23.938 -14.555 1 95.56 46 LEU B O 1
ATOM 1624 N N . THR B 1 47 ? -1.896 -25.859 -14.367 1 94.44 47 THR B N 1
ATOM 1625 C CA . THR B 1 47 ? -2.811 -26.375 -13.344 1 94.44 47 THR B CA 1
ATOM 1626 C C . THR B 1 47 ? -2.586 -25.656 -12.016 1 94.44 47 THR B C 1
ATOM 1628 O O . THR B 1 47 ? -1.517 -25.078 -11.789 1 94.44 47 THR B O 1
ATOM 1631 N N . THR B 1 48 ? -3.627 -25.656 -11.18 1 95.38 48 THR B N 1
ATOM 1632 C CA . THR B 1 48 ? -3.482 -25.031 -9.867 1 95.38 48 THR B CA 1
ATOM 1633 C C . THR B 1 48 ? -2.328 -25.672 -9.094 1 95.38 48 THR B C 1
ATOM 1635 O O . THR B 1 48 ? -1.555 -24.969 -8.438 1 95.38 48 THR B O 1
ATOM 1638 N N . GLU B 1 49 ? -2.246 -26.922 -9.203 1 95.38 49 GLU B N 1
ATOM 1639 C CA . GLU B 1 49 ? -1.173 -27.656 -8.531 1 95.38 49 GLU B CA 1
ATOM 1640 C C . GLU B 1 49 ? 0.197 -27.172 -9 1 95.38 49 GLU B C 1
ATOM 1642 O O . GLU B 1 49 ? 1.099 -26.969 -8.18 1 95.38 49 GLU B O 1
ATOM 1647 N N . ASN B 1 50 ? 0.332 -26.969 -10.281 1 97 50 ASN B N 1
ATOM 1648 C CA . ASN B 1 50 ? 1.61 -26.547 -10.836 1 97 50 ASN B CA 1
ATOM 1649 C C . ASN B 1 50 ? 1.903 -25.078 -10.5 1 97 50 ASN B C 1
ATOM 1651 O O . ASN B 1 50 ? 3.061 -24.703 -10.312 1 97 50 ASN B O 1
ATOM 1655 N N . ARG B 1 51 ? 0.828 -24.281 -10.445 1 97.62 51 ARG B N 1
ATOM 1656 C CA . ARG B 1 51 ? 1.018 -22.891 -10.008 1 97.62 51 ARG B CA 1
ATOM 1657 C C . ARG B 1 51 ? 1.558 -22.844 -8.586 1 97.62 51 ARG B C 1
ATOM 1659 O O . ARG B 1 51 ? 2.514 -22.109 -8.305 1 97.62 51 ARG B O 1
ATOM 1666 N N . VAL B 1 52 ? 1.021 -23.672 -7.75 1 98.19 52 VAL B N 1
ATOM 1667 C CA . VAL B 1 52 ? 1.468 -23.719 -6.363 1 98.19 52 VAL B CA 1
ATOM 1668 C C . VAL B 1 52 ? 2.898 -24.25 -6.301 1 98.19 52 VAL B C 1
ATOM 1670 O O . VAL B 1 52 ? 3.74 -23.703 -5.586 1 98.19 52 VAL B O 1
ATOM 1673 N N . ARG B 1 53 ? 3.145 -25.297 -7.02 1 98.38 53 ARG B N 1
ATOM 1674 C CA . ARG B 1 53 ? 4.477 -25.891 -7.047 1 98.38 53 ARG B CA 1
ATOM 1675 C C . ARG B 1 53 ? 5.52 -24.875 -7.508 1 98.38 53 ARG B C 1
ATOM 1677 O O . ARG B 1 53 ? 6.602 -24.781 -6.922 1 98.38 53 ARG B O 1
ATOM 1684 N N . LEU B 1 54 ? 5.195 -24.125 -8.594 1 98.56 54 LEU B N 1
ATOM 1685 C CA . LEU B 1 54 ? 6.094 -23.094 -9.109 1 98.56 54 LEU B CA 1
ATOM 1686 C C . LEU B 1 54 ? 6.445 -22.078 -8.023 1 98.56 54 LEU B C 1
ATOM 1688 O O . LEU B 1 54 ? 7.621 -21.766 -7.812 1 98.56 54 LEU B O 1
ATOM 1692 N N . ILE B 1 55 ? 5.453 -21.656 -7.285 1 98.81 55 ILE B N 1
ATOM 1693 C CA . ILE B 1 55 ? 5.656 -20.656 -6.254 1 98.81 55 ILE B CA 1
ATOM 1694 C C . ILE B 1 55 ? 6.512 -21.234 -5.129 1 98.81 55 ILE B C 1
ATOM 1696 O O . ILE B 1 55 ? 7.422 -20.562 -4.625 1 98.81 55 ILE B O 1
ATOM 1700 N N . ARG B 1 56 ? 6.246 -22.438 -4.766 1 98.69 56 ARG B N 1
ATOM 1701 C CA . ARG B 1 56 ? 7.027 -23.094 -3.719 1 98.69 56 ARG B CA 1
ATOM 1702 C C . ARG B 1 56 ? 8.492 -23.203 -4.121 1 98.69 56 ARG B C 1
ATOM 1704 O O . ARG B 1 56 ? 9.391 -23.031 -3.293 1 98.69 56 ARG B O 1
ATOM 1711 N N . ASP B 1 57 ? 8.695 -23.547 -5.348 1 98.69 57 ASP B N 1
ATOM 1712 C CA . ASP B 1 57 ? 10.062 -23.641 -5.844 1 98.69 57 ASP B CA 1
ATOM 1713 C C . ASP B 1 57 ? 10.758 -22.281 -5.816 1 98.69 57 ASP B C 1
ATOM 1715 O O . ASP B 1 57 ? 11.945 -22.188 -5.5 1 98.69 57 ASP B O 1
ATOM 1719 N N . VAL B 1 58 ? 10.047 -21.219 -6.148 1 98.62 58 VAL B N 1
ATOM 1720 C CA . VAL B 1 58 ? 10.578 -19.859 -6.16 1 98.62 58 VAL B CA 1
ATOM 1721 C C . VAL B 1 58 ? 11.062 -19.484 -4.762 1 98.62 58 VAL B C 1
ATOM 1723 O O . VAL B 1 58 ? 12.102 -18.844 -4.613 1 98.62 58 VAL B O 1
ATOM 1726 N N . PHE B 1 59 ? 10.344 -19.969 -3.727 1 98.62 59 PHE B N 1
ATOM 1727 C CA . PHE B 1 59 ? 10.625 -19.5 -2.377 1 98.62 59 PHE B CA 1
ATOM 1728 C C . PHE B 1 59 ? 11.203 -20.625 -1.519 1 98.62 59 PHE B C 1
ATOM 1730 O O . PHE B 1 59 ? 11.078 -20.594 -0.292 1 98.62 59 PHE B O 1
ATOM 1737 N N . ARG B 1 60 ? 11.68 -21.719 -2.062 1 96.88 60 ARG B N 1
ATOM 1738 C CA . ARG B 1 60 ? 12.234 -22.859 -1.353 1 96.88 60 ARG B CA 1
ATOM 1739 C C . ARG B 1 60 ? 13.25 -22.422 -0.304 1 96.88 60 ARG B C 1
ATOM 1741 O O . ARG B 1 60 ? 13.336 -23 0.776 1 96.88 60 ARG B O 1
ATOM 1748 N N . GLY B 1 61 ? 13.945 -21.312 -0.355 1 96.38 61 GLY B N 1
ATOM 1749 C CA . GLY B 1 61 ? 14.945 -20.844 0.585 1 96.38 61 GLY B CA 1
ATOM 1750 C C . GLY B 1 61 ? 14.445 -19.719 1.477 1 96.38 61 GLY B C 1
ATOM 1751 O O . GLY B 1 61 ? 15.227 -19.094 2.195 1 96.38 61 GLY B O 1
ATOM 1752 N N . GLU B 1 62 ? 13.156 -19.562 1.503 1 98.25 62 GLU B N 1
ATOM 1753 C CA . GLU B 1 62 ? 12.547 -18.5 2.293 1 98.25 62 GLU B CA 1
ATOM 1754 C C . GLU B 1 62 ? 11.391 -19.031 3.133 1 98.25 62 GLU B C 1
ATOM 1756 O O . GLU B 1 62 ? 10.234 -18.969 2.709 1 98.25 62 GLU B O 1
ATOM 1761 N N . PRO B 1 63 ? 11.711 -19.484 4.344 1 97.88 63 PRO B N 1
ATOM 1762 C CA . PRO B 1 63 ? 10.703 -20.156 5.168 1 97.88 63 PRO B CA 1
ATOM 1763 C C . PRO B 1 63 ? 9.562 -19.219 5.566 1 97.88 63 PRO B C 1
ATOM 1765 O O . PRO B 1 63 ? 8.516 -19.688 6.035 1 97.88 63 PRO B O 1
ATOM 1768 N N . ARG B 1 64 ? 9.781 -17.953 5.402 1 98.44 64 ARG B N 1
ATOM 1769 C CA . ARG B 1 64 ? 8.75 -17 5.789 1 98.44 64 ARG B CA 1
ATOM 1770 C C . ARG B 1 64 ? 7.629 -16.969 4.758 1 98.44 64 ARG B C 1
ATOM 1772 O O . ARG B 1 64 ? 6.574 -16.375 5.004 1 98.44 64 ARG B O 1
ATOM 1779 N N . VAL B 1 65 ? 7.797 -17.562 3.615 1 98.88 65 VAL B N 1
ATOM 1780 C CA . VAL B 1 65 ? 6.812 -17.516 2.537 1 98.88 65 VAL B CA 1
ATOM 1781 C C . VAL B 1 65 ? 6.262 -18.906 2.27 1 98.88 65 VAL B C 1
ATOM 1783 O O . VAL B 1 65 ? 7.027 -19.875 2.143 1 98.88 65 VAL B O 1
ATOM 1786 N N . SER B 1 66 ? 4.98 -19.047 2.229 1 98.81 66 SER B N 1
ATOM 1787 C CA . SER B 1 66 ? 4.312 -20.281 1.865 1 98.81 66 SER B CA 1
ATOM 1788 C C . SER B 1 66 ? 3.316 -20.078 0.731 1 98.81 66 SER B C 1
ATOM 1790 O O . SER B 1 66 ? 2.961 -18.938 0.418 1 98.81 66 SER B O 1
ATOM 1792 N N . ALA B 1 67 ? 2.91 -21.172 0.09 1 98.75 67 ALA B N 1
ATOM 1793 C CA . ALA B 1 67 ? 1.95 -21.109 -1.009 1 98.75 67 ALA B CA 1
ATOM 1794 C C . ALA B 1 67 ? 0.918 -22.219 -0.898 1 98.75 67 ALA B C 1
ATOM 1796 O O . ALA B 1 67 ? 1.262 -23.359 -0.577 1 98.75 67 ALA B O 1
ATOM 1797 N N . GLU B 1 68 ? -0.277 -21.891 -1.151 1 98.38 68 GLU B N 1
ATOM 1798 C CA . GLU B 1 68 ? -1.339 -22.891 -1.131 1 98.38 68 GLU B CA 1
ATOM 1799 C C . GLU B 1 68 ? -2.516 -22.453 -2.004 1 98.38 68 GLU B C 1
ATOM 1801 O O . GLU B 1 68 ? -2.695 -21.266 -2.277 1 98.38 68 GLU B O 1
ATOM 1806 N N . ALA B 1 69 ? -3.26 -23.438 -2.41 1 97.44 69 ALA B N 1
ATOM 1807 C CA . ALA B 1 69 ? -4.473 -23.172 -3.184 1 97.44 69 ALA B CA 1
ATOM 1808 C C . ALA B 1 69 ? -5.66 -22.906 -2.266 1 97.44 69 ALA B C 1
ATOM 1810 O O . ALA B 1 69 ? -5.668 -23.328 -1.108 1 97.44 69 ALA B O 1
ATOM 1811 N N . TYR B 1 70 ? -6.562 -22.172 -2.773 1 96.62 70 TYR B N 1
ATOM 1812 C CA . TYR B 1 70 ? -7.82 -21.984 -2.057 1 96.62 70 TYR B CA 1
ATOM 1813 C C . TYR B 1 70 ? -8.984 -21.844 -3.027 1 96.62 70 TYR B C 1
ATOM 1815 O O . TYR B 1 70 ? -8.789 -21.531 -4.203 1 96.62 70 TYR B O 1
ATOM 1823 N N . GLU B 1 71 ? -10.117 -22.062 -2.504 1 93.56 71 GLU B N 1
ATOM 1824 C CA . GLU B 1 71 ? -11.352 -21.891 -3.266 1 93.56 71 GLU B CA 1
ATOM 1825 C C . GLU B 1 71 ? -12.258 -20.844 -2.633 1 93.56 71 GLU B C 1
ATOM 1827 O O . GLU B 1 71 ? -12.203 -20.625 -1.422 1 93.56 71 GLU B O 1
ATOM 1832 N N . GLY B 1 72 ? -13.047 -20.203 -3.527 1 91.38 72 GLY B N 1
ATOM 1833 C CA . GLY B 1 72 ? -13.977 -19.203 -3.021 1 91.38 72 GLY B CA 1
ATOM 1834 C C . GLY B 1 72 ? -13.398 -17.797 -2.988 1 91.38 72 GLY B C 1
ATOM 1835 O O . GLY B 1 72 ? -12.492 -17.484 -3.766 1 91.38 72 GLY B O 1
ATOM 1836 N N . LEU B 1 73 ? -13.984 -16.969 -2.1 1 92.31 73 LEU B N 1
ATOM 1837 C CA . LEU B 1 73 ? -13.586 -15.562 -2.045 1 92.31 73 LEU B CA 1
ATOM 1838 C C . LEU B 1 73 ? -12.297 -15.398 -1.255 1 92.31 73 LEU B C 1
ATOM 1840 O O . LEU B 1 73 ? -12.07 -16.094 -0.267 1 92.31 73 LEU B O 1
ATOM 1844 N N . THR B 1 74 ? -11.477 -14.508 -1.662 1 93.38 74 THR B N 1
ATOM 1845 C CA . THR B 1 74 ? -10.227 -14.195 -0.969 1 93.38 74 THR B CA 1
ATOM 1846 C C . THR B 1 74 ? -10.5 -13.828 0.489 1 93.38 74 THR B C 1
ATOM 1848 O O . THR B 1 74 ? -9.75 -14.234 1.382 1 93.38 74 THR B O 1
ATOM 1851 N N . ALA B 1 75 ? -11.609 -13.109 0.755 1 93.75 75 ALA B N 1
ATOM 1852 C CA . ALA B 1 75 ? -11.961 -12.719 2.115 1 93.75 75 ALA B CA 1
ATOM 1853 C C . ALA B 1 75 ? -12.203 -13.938 2.998 1 93.75 75 ALA B C 1
ATOM 1855 O O . ALA B 1 75 ? -11.82 -13.945 4.172 1 93.75 75 ALA B O 1
ATOM 1856 N N . ASP B 1 76 ? -12.789 -14.938 2.4 1 94.19 76 ASP B N 1
ATOM 1857 C CA . ASP B 1 76 ? -13.023 -16.172 3.139 1 94.19 76 ASP B CA 1
ATOM 1858 C C . ASP B 1 76 ? -11.711 -16.891 3.445 1 94.19 76 ASP B C 1
ATOM 1860 O O . ASP B 1 76 ? -11.539 -17.453 4.531 1 94.19 76 ASP B O 1
ATOM 1864 N N . PHE B 1 77 ? -10.867 -16.922 2.455 1 96.44 77 PHE B N 1
ATOM 1865 C CA . PHE B 1 77 ? -9.539 -17.516 2.648 1 96.44 77 PHE B CA 1
ATOM 1866 C C . PHE B 1 77 ? -8.805 -16.812 3.781 1 96.44 77 PHE B C 1
ATOM 1868 O O . PHE B 1 77 ? -8.219 -17.453 4.648 1 96.44 77 PHE B O 1
ATOM 1875 N N . CYS B 1 78 ? -8.844 -15.445 3.842 1 96.94 78 CYS B N 1
ATOM 1876 C CA . CYS B 1 78 ? -8.258 -14.664 4.922 1 96.94 78 CYS B CA 1
ATOM 1877 C C . CYS B 1 78 ? -8.82 -15.086 6.273 1 96.94 78 CYS B C 1
ATOM 1879 O O . CYS B 1 78 ? -8.062 -15.336 7.215 1 96.94 78 CYS B O 1
ATOM 1881 N N . ARG B 1 79 ? -10.078 -15.242 6.324 1 95.06 79 ARG B N 1
ATOM 1882 C CA . ARG B 1 79 ? -10.742 -15.633 7.566 1 95.06 79 ARG B CA 1
ATOM 1883 C C . ARG B 1 79 ? -10.289 -17.016 8.023 1 95.06 79 ARG B C 1
ATOM 1885 O O . ARG B 1 79 ? -9.984 -17.219 9.195 1 95.06 79 ARG B O 1
ATOM 1892 N N . ARG B 1 80 ? -10.227 -17.906 7.133 1 96.62 80 ARG B N 1
ATOM 1893 C CA . ARG B 1 80 ? -9.852 -19.281 7.449 1 96.62 80 ARG B CA 1
ATOM 1894 C C . ARG B 1 80 ? -8.422 -19.344 7.98 1 96.62 80 ARG B C 1
ATOM 1896 O O . ARG B 1 80 ? -8.109 -20.172 8.844 1 96.62 80 ARG B O 1
ATOM 1903 N N . ARG B 1 81 ? -7.605 -18.469 7.488 1 97.56 81 ARG B N 1
ATOM 1904 C CA . ARG B 1 81 ? -6.199 -18.5 7.887 1 97.56 81 ARG B CA 1
ATOM 1905 C C . ARG B 1 81 ? -5.938 -17.547 9.047 1 97.56 81 ARG B C 1
ATOM 1907 O O . ARG B 1 81 ? -4.82 -17.484 9.562 1 97.56 81 ARG B O 1
ATOM 1914 N N . GLY B 1 82 ? -6.973 -16.781 9.438 1 96.25 82 GLY B N 1
ATOM 1915 C CA . GLY B 1 82 ? -6.84 -15.836 10.523 1 96.25 82 GLY B CA 1
ATOM 1916 C C . GLY B 1 82 ? -5.914 -14.68 10.195 1 96.25 82 GLY B C 1
ATOM 1917 O O . GLY B 1 82 ? -5.156 -14.219 11.055 1 96.25 82 GLY B O 1
ATOM 1918 N N . VAL B 1 83 ? -5.824 -14.359 8.938 1 97.44 83 VAL B N 1
ATOM 1919 C CA . VAL B 1 83 ? -4.992 -13.25 8.477 1 97.44 83 VAL B CA 1
ATOM 1920 C C . VAL B 1 83 ? -5.879 -12.094 8.016 1 97.44 83 VAL B C 1
ATOM 1922 O O . VAL B 1 83 ? -6.801 -12.289 7.223 1 97.44 83 VAL B O 1
ATOM 1925 N N . LYS B 1 84 ? -5.543 -10.914 8.484 1 96.38 84 LYS B N 1
ATOM 1926 C CA . LYS B 1 84 ? -6.418 -9.773 8.219 1 96.38 84 LYS B CA 1
ATOM 1927 C C . LYS B 1 84 ? -5.781 -8.82 7.211 1 96.38 84 LYS B C 1
ATOM 1929 O O . LYS B 1 84 ? -6.383 -7.816 6.836 1 96.38 84 LYS B O 1
ATOM 1934 N N . ILE B 1 85 ? -4.641 -9.133 6.758 1 98.19 85 ILE B N 1
ATOM 1935 C CA . ILE B 1 85 ? -3.934 -8.211 5.875 1 98.19 85 ILE B CA 1
ATOM 1936 C C . ILE B 1 85 ? -3.729 -8.867 4.508 1 98.19 85 ILE B C 1
ATOM 1938 O O . ILE B 1 85 ? -3.189 -9.969 4.418 1 98.19 85 ILE B O 1
ATOM 1942 N N . LEU B 1 86 ? -4.188 -8.18 3.527 1 98.38 86 LEU B N 1
ATOM 1943 C CA . LEU B 1 86 ? -3.889 -8.531 2.145 1 98.38 86 LEU B CA 1
ATOM 1944 C C . LEU B 1 86 ? -2.754 -7.672 1.597 1 98.38 86 LEU B C 1
ATOM 1946 O O . LEU B 1 86 ? -2.67 -6.477 1.902 1 98.38 86 LEU B O 1
ATOM 1950 N N . LEU B 1 87 ? -1.92 -8.289 0.843 1 98.62 87 LEU B N 1
ATOM 1951 C CA . LEU B 1 87 ? -0.842 -7.625 0.117 1 98.62 87 LEU B CA 1
ATOM 1952 C C . LEU B 1 87 ? -1.101 -7.652 -1.386 1 98.62 87 LEU B C 1
ATOM 1954 O O . LEU B 1 87 ? -1.513 -8.68 -1.93 1 98.62 87 LEU B O 1
ATOM 1958 N N . ARG B 1 88 ? -0.891 -6.5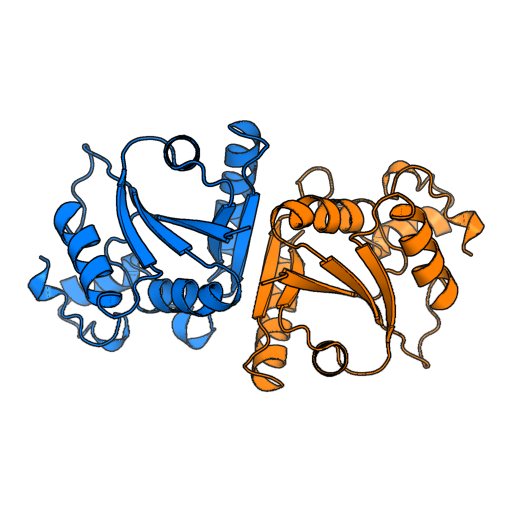2 -2.045 1 98 88 ARG B N 1
ATOM 1959 C CA . ARG B 1 88 ? -1.053 -6.43 -3.494 1 98 88 ARG B CA 1
ATOM 1960 C C . ARG B 1 88 ? 0.016 -5.535 -4.109 1 98 88 ARG B C 1
ATOM 1962 O O . ARG B 1 88 ? 0.568 -4.664 -3.438 1 98 88 ARG B O 1
ATOM 1969 N N . GLY B 1 89 ? 0.283 -5.777 -5.328 1 97.06 89 GLY B N 1
ATOM 1970 C CA . GLY B 1 89 ? 1.138 -4.91 -6.121 1 97.06 89 GLY B CA 1
ATOM 1971 C C . GLY B 1 89 ? 0.369 -4.066 -7.121 1 97.06 89 GLY B C 1
ATOM 1972 O O . GLY B 1 89 ? -0.616 -4.523 -7.703 1 97.06 89 GLY B O 1
ATOM 1973 N N . LEU B 1 90 ? 0.903 -2.9 -7.32 1 96.44 90 LEU B N 1
ATOM 1974 C CA . LEU B 1 90 ? 0.333 -2.016 -8.328 1 96.44 90 LEU B CA 1
ATOM 1975 C C . LEU B 1 90 ? 1.32 -1.782 -9.469 1 96.44 90 LEU B C 1
ATOM 1977 O O . LEU B 1 90 ? 2.377 -1.18 -9.266 1 96.44 90 LEU B O 1
ATOM 1981 N N . ARG B 1 91 ? 0.975 -2.164 -10.711 1 92.81 91 ARG B N 1
ATOM 1982 C CA . ARG B 1 91 ? 1.85 -2.004 -11.867 1 92.81 91 ARG B CA 1
ATOM 1983 C C . ARG B 1 91 ? 1.427 -0.806 -12.711 1 92.81 91 ARG B C 1
ATOM 1985 O O . ARG B 1 91 ? 2.256 -0.187 -13.383 1 92.81 91 ARG B O 1
ATOM 1992 N N . SER B 1 92 ? 0.075 -0.617 -12.688 1 92.44 92 SER B N 1
ATOM 1993 C CA . SER B 1 92 ? -0.468 0.328 -13.656 1 92.44 92 SER B CA 1
ATOM 1994 C C . SER B 1 92 ? -1.721 1.013 -13.125 1 92.44 92 SER B C 1
ATOM 1996 O O . SER B 1 92 ? -2.234 0.641 -12.062 1 92.44 92 SER B O 1
ATOM 1998 N N . VAL B 1 93 ? -2.148 1.952 -13.859 1 92.12 93 VAL B N 1
ATOM 1999 C CA . VAL B 1 93 ? -3.385 2.652 -13.523 1 92.12 93 VAL B CA 1
ATOM 2000 C C . VAL B 1 93 ? -4.566 1.692 -13.633 1 92.12 93 VAL B C 1
ATOM 2002 O O . VAL B 1 93 ? -5.516 1.776 -12.844 1 92.12 93 VAL B O 1
ATOM 2005 N N . ASP B 1 94 ? -4.434 0.814 -14.578 1 90.94 94 ASP B N 1
ATOM 2006 C CA . ASP B 1 94 ? -5.484 -0.19 -14.711 1 90.94 94 ASP B CA 1
ATOM 2007 C C . ASP B 1 94 ? -5.594 -1.04 -13.445 1 90.94 94 ASP B C 1
ATOM 2009 O O . ASP B 1 94 ? -6.695 -1.312 -12.969 1 90.94 94 ASP B O 1
ATOM 2013 N N . ASP B 1 95 ? -4.5 -1.472 -12.922 1 92.38 95 ASP B N 1
ATOM 2014 C CA . ASP B 1 95 ? -4.504 -2.186 -11.648 1 92.38 95 ASP B CA 1
ATOM 2015 C C . ASP B 1 95 ? -5.137 -1.34 -10.547 1 92.38 95 ASP B C 1
ATOM 2017 O O . ASP B 1 95 ? -5.934 -1.844 -9.75 1 92.38 95 ASP B O 1
ATOM 2021 N N . PHE B 1 96 ? -4.762 -0.06 -10.586 1 94.38 96 PHE B N 1
ATOM 2022 C CA . PHE B 1 96 ? -5.258 0.869 -9.57 1 94.38 96 PHE B CA 1
ATOM 2023 C C . PHE B 1 96 ? -6.781 0.865 -9.539 1 94.38 96 PHE B C 1
ATOM 2025 O O . PHE B 1 96 ? -7.383 0.681 -8.477 1 94.38 96 PHE B O 1
ATOM 2032 N N . GLU B 1 97 ? -7.371 0.983 -10.617 1 93.69 97 GLU B N 1
ATOM 2033 C CA . GLU B 1 97 ? -8.82 1.104 -10.703 1 93.69 97 GLU B CA 1
ATOM 2034 C C . GLU B 1 97 ? -9.508 -0.202 -10.312 1 93.69 97 GLU B C 1
ATOM 2036 O O . GLU B 1 97 ? -10.477 -0.195 -9.547 1 93.69 97 GLU B O 1
ATOM 2041 N N . SER B 1 98 ? -9.039 -1.272 -10.812 1 94.06 98 SER B N 1
ATOM 2042 C CA . SER B 1 98 ? -9.633 -2.566 -10.5 1 94.06 98 SER B CA 1
ATOM 2043 C C . SER B 1 98 ? -9.461 -2.912 -9.023 1 94.06 98 SER B C 1
ATOM 2045 O O . SER B 1 98 ? -10.406 -3.363 -8.375 1 94.06 98 SER B O 1
ATOM 2047 N N . ASP B 1 99 ? -8.258 -2.66 -8.508 1 94.88 99 ASP B N 1
ATOM 2048 C CA . ASP B 1 99 ? -7.969 -2.996 -7.117 1 94.88 99 ASP B CA 1
ATOM 2049 C C . ASP B 1 99 ? -8.766 -2.109 -6.16 1 94.88 99 ASP B C 1
ATOM 2051 O O . ASP B 1 99 ? -9.156 -2.553 -5.078 1 94.88 99 ASP B O 1
ATOM 2055 N N . ARG B 1 100 ? -8.883 -0.904 -6.547 1 94 100 ARG B N 1
ATOM 2056 C CA . ARG B 1 100 ? -9.68 -0.005 -5.711 1 94 100 ARG B CA 1
ATOM 2057 C C . ARG B 1 100 ? -11.086 -0.549 -5.504 1 94 100 ARG B C 1
ATOM 2059 O O . ARG B 1 100 ? -11.609 -0.528 -4.387 1 94 100 ARG B O 1
ATOM 2066 N N . THR B 1 101 ? -11.688 -1.029 -6.578 1 92.75 101 THR B N 1
ATOM 2067 C CA . THR B 1 101 ? -13.023 -1.614 -6.512 1 92.75 101 THR B CA 1
ATOM 2068 C C . THR B 1 101 ? -13.023 -2.873 -5.652 1 92.75 101 THR B C 1
ATOM 2070 O O . THR B 1 101 ? -13.883 -3.041 -4.785 1 92.75 101 THR B O 1
ATOM 2073 N N . ILE B 1 102 ? -12.039 -3.693 -5.863 1 92.81 102 ILE B N 1
ATOM 2074 C CA . ILE B 1 102 ? -11.945 -4.949 -5.129 1 92.81 102 ILE B CA 1
ATOM 2075 C C . ILE B 1 102 ? -11.711 -4.664 -3.646 1 92.81 102 ILE B C 1
ATOM 2077 O O . ILE B 1 102 ? -12.273 -5.34 -2.779 1 92.81 102 ILE B O 1
ATOM 2081 N N . ASP B 1 103 ? -10.883 -3.721 -3.385 1 94.25 103 ASP B N 1
ATOM 2082 C CA . ASP B 1 103 ? -10.609 -3.307 -2.012 1 94.25 103 ASP B CA 1
ATOM 2083 C C . ASP B 1 103 ? -11.898 -2.896 -1.298 1 94.25 103 ASP B C 1
ATOM 2085 O O . ASP B 1 103 ? -12.141 -3.316 -0.165 1 94.25 103 ASP B O 1
ATOM 2089 N N . ALA B 1 104 ? -12.703 -2.131 -1.971 1 91.31 104 ALA B N 1
ATOM 2090 C CA . ALA B 1 104 ? -13.969 -1.681 -1.405 1 91.31 104 ALA B CA 1
ATOM 2091 C C . ALA B 1 104 ? -14.906 -2.859 -1.144 1 91.31 104 ALA B C 1
ATOM 2093 O O . ALA B 1 104 ? -15.57 -2.912 -0.107 1 91.31 104 ALA B O 1
ATOM 2094 N N . VAL B 1 105 ? -14.914 -3.768 -2.021 1 91.25 105 VAL B N 1
ATOM 2095 C CA . VAL B 1 105 ? -15.758 -4.949 -1.898 1 91.25 105 VAL B CA 1
ATOM 2096 C C . VAL B 1 105 ? -15.289 -5.805 -0.723 1 91.25 105 VAL B C 1
ATOM 2098 O O . VAL B 1 105 ? -16.094 -6.262 0.083 1 91.25 105 VAL B O 1
ATOM 2101 N N . ASN B 1 106 ? -13.945 -6.008 -0.614 1 91.38 106 ASN B N 1
ATOM 2102 C CA . ASN B 1 106 ? -13.398 -6.789 0.491 1 91.38 106 ASN B CA 1
ATOM 2103 C C . ASN B 1 106 ? -13.766 -6.184 1.842 1 91.38 106 ASN B C 1
ATOM 2105 O O . ASN B 1 106 ? -14.117 -6.906 2.777 1 91.38 106 ASN B O 1
ATOM 2109 N N . LYS B 1 107 ? -13.711 -4.91 1.918 1 90.44 107 LYS B N 1
ATOM 2110 C CA . LYS B 1 107 ? -14.039 -4.219 3.162 1 90.44 107 LYS B CA 1
ATOM 2111 C C . LYS B 1 107 ? -15.508 -4.379 3.518 1 90.44 107 LYS B C 1
ATOM 2113 O O . LYS B 1 107 ? -15.867 -4.445 4.695 1 90.44 107 LYS B O 1
ATOM 2118 N N . ARG B 1 108 ? -16.312 -4.414 2.5 1 90.25 108 ARG B N 1
ATOM 2119 C CA . ARG B 1 108 ? -17.734 -4.629 2.73 1 90.25 108 ARG B CA 1
ATOM 2120 C C . ARG B 1 108 ? -18 -6.047 3.234 1 90.25 108 ARG B C 1
ATOM 2122 O O . ARG B 1 108 ? -18.859 -6.254 4.09 1 90.25 108 ARG B O 1
ATOM 2129 N N . LEU B 1 109 ? -17.234 -6.973 2.707 1 91.75 109 LEU B N 1
ATOM 2130 C CA . LEU B 1 109 ? -17.391 -8.367 3.09 1 91.75 109 LEU B CA 1
ATOM 2131 C C . LEU B 1 109 ? -16.844 -8.617 4.488 1 91.75 109 LEU B C 1
ATOM 2133 O O . LEU B 1 109 ? -17.406 -9.398 5.258 1 91.75 109 LEU B O 1
ATOM 2137 N N . ASP B 1 110 ? -15.75 -7.988 4.801 1 93.75 110 ASP B N 1
ATOM 2138 C CA . ASP B 1 110 ? -15.094 -8.078 6.102 1 93.75 110 ASP B CA 1
ATOM 2139 C C . ASP B 1 110 ? -14.352 -6.789 6.438 1 93.75 110 ASP B C 1
ATOM 2141 O O . ASP B 1 110 ? -13.227 -6.574 5.977 1 93.75 110 ASP B O 1
ATOM 2145 N N . PRO B 1 111 ? -14.883 -6.051 7.348 1 91.44 111 PRO B N 1
ATOM 2146 C CA . PRO B 1 111 ? -14.328 -4.73 7.633 1 91.44 111 PRO B CA 1
ATOM 2147 C C . PRO B 1 111 ? -12.969 -4.801 8.328 1 91.44 111 PRO B C 1
ATOM 2149 O O . PRO B 1 111 ? -12.273 -3.789 8.438 1 91.44 111 PRO B O 1
ATOM 2152 N N . GLU B 1 112 ? -12.609 -5.957 8.719 1 93.81 112 GLU B N 1
ATOM 2153 C CA . GLU B 1 112 ? -11.336 -6.09 9.422 1 93.81 112 GLU B CA 1
ATOM 2154 C C . GLU B 1 112 ? -10.188 -6.328 8.453 1 93.81 112 GLU B C 1
ATOM 2156 O O . GLU B 1 112 ? -9.016 -6.223 8.828 1 93.81 112 GLU B O 1
ATOM 2161 N N . ILE B 1 113 ? -10.523 -6.594 7.215 1 95.44 113 ILE B N 1
ATOM 2162 C CA . ILE B 1 113 ? -9.492 -6.859 6.223 1 95.44 113 ILE B CA 1
ATOM 2163 C C . ILE B 1 113 ? -8.945 -5.535 5.68 1 95.44 113 ILE B C 1
ATOM 2165 O O . ILE B 1 113 ? -9.719 -4.648 5.305 1 95.44 113 ILE B O 1
ATOM 2169 N N . GLU B 1 114 ? -7.688 -5.449 5.742 1 97.25 114 GLU B N 1
ATOM 2170 C CA . GLU B 1 114 ? -6.996 -4.301 5.164 1 97.25 114 GLU B CA 1
ATOM 2171 C C . GLU B 1 114 ? -6.02 -4.734 4.074 1 97.25 114 GLU B C 1
ATOM 2173 O O . GLU B 1 114 ? -5.301 -5.723 4.238 1 97.25 114 GLU B O 1
ATOM 2178 N N . THR B 1 115 ? -6.055 -4.008 2.996 1 97.69 115 THR B N 1
ATOM 2179 C CA . THR B 1 115 ? -5.125 -4.309 1.913 1 97.69 115 THR B CA 1
ATOM 2180 C C . THR B 1 115 ? -4.02 -3.262 1.845 1 97.69 115 THR B C 1
ATOM 2182 O O . THR B 1 115 ? -4.297 -2.061 1.788 1 97.69 115 THR B O 1
ATOM 2185 N N . PHE B 1 116 ? -2.83 -3.713 1.882 1 98.62 116 PHE B N 1
ATOM 2186 C CA . PHE B 1 116 ? -1.664 -2.855 1.693 1 98.62 116 PHE B CA 1
ATOM 2187 C C . PHE B 1 116 ? -1.035 -3.092 0.326 1 98.62 116 PHE B C 1
ATOM 2189 O O . PHE B 1 116 ? -0.953 -4.23 -0.137 1 98.62 116 PHE B O 1
ATOM 2196 N N . TYR B 1 117 ? -0.546 -2.025 -0.251 1 98.5 117 TYR B N 1
ATOM 2197 C CA . TYR B 1 117 ? -0.046 -2.082 -1.62 1 98.5 117 TYR B CA 1
ATOM 2198 C C . TYR B 1 117 ? 1.416 -1.656 -1.684 1 98.5 117 TYR B C 1
ATOM 2200 O O . TYR B 1 117 ? 1.868 -0.84 -0.877 1 98.5 117 TYR B O 1
ATOM 2208 N N . LEU B 1 118 ? 2.105 -2.164 -2.643 1 98.12 118 LEU B N 1
ATOM 2209 C CA . LEU B 1 118 ? 3.408 -1.691 -3.098 1 98.12 118 LEU B CA 1
ATOM 2210 C C . LEU B 1 118 ? 3.391 -1.408 -4.598 1 98.12 118 LEU B C 1
ATOM 2212 O O . LEU B 1 118 ? 2.768 -2.145 -5.363 1 98.12 118 LEU B O 1
ATOM 2216 N N . PHE B 1 119 ? 4.113 -0.414 -4.934 1 96.56 119 PHE B N 1
ATOM 2217 C CA . PHE B 1 119 ? 4.336 -0.251 -6.363 1 96.56 119 PHE B CA 1
ATOM 2218 C C . PHE B 1 119 ? 5.32 -1.289 -6.883 1 96.56 119 PHE B C 1
ATOM 2220 O O . PHE B 1 119 ? 6.324 -1.583 -6.227 1 96.56 119 PHE B O 1
ATOM 2227 N N . THR B 1 120 ? 4.949 -1.768 -8.023 1 94.31 120 THR B N 1
ATOM 2228 C CA . THR B 1 120 ? 5.938 -2.584 -8.727 1 94.31 120 THR B CA 1
ATOM 2229 C C . THR B 1 120 ? 7.055 -1.713 -9.297 1 94.31 120 THR B C 1
ATOM 2231 O O . THR B 1 120 ? 6.793 -0.629 -9.82 1 94.31 120 THR B O 1
ATOM 2234 N N . ASP B 1 121 ? 8.266 -2.172 -9.203 1 92.19 121 ASP B N 1
ATOM 2235 C CA . ASP B 1 121 ? 9.359 -1.419 -9.797 1 92.19 121 ASP B CA 1
ATOM 2236 C C . ASP B 1 121 ? 9.109 -1.161 -11.281 1 92.19 121 ASP B C 1
ATOM 2238 O O . ASP B 1 121 ? 8.617 -2.035 -11.992 1 92.19 121 ASP B O 1
ATOM 2242 N N . PRO B 1 122 ? 9.516 -0.07 -11.703 1 87.75 122 PRO B N 1
ATOM 2243 C CA . PRO B 1 122 ? 9.234 0.31 -13.094 1 87.75 122 PRO B CA 1
ATOM 2244 C C . PRO B 1 122 ? 9.773 -0.698 -14.102 1 87.75 122 PRO B C 1
ATOM 2246 O O . PRO B 1 122 ? 9.141 -0.954 -15.125 1 87.75 122 PRO B O 1
ATOM 2249 N N . HIS B 1 123 ? 10.898 -1.295 -13.867 1 90.25 123 HIS B N 1
ATOM 2250 C CA . HIS B 1 123 ? 11.516 -2.217 -14.812 1 90.25 123 HIS B CA 1
ATOM 2251 C C . HIS B 1 123 ? 10.75 -3.535 -14.875 1 90.25 123 HIS B C 1
ATOM 2253 O O . HIS B 1 123 ? 10.93 -4.32 -15.812 1 90.25 123 HIS B O 1
ATOM 2259 N N . LEU B 1 124 ? 9.812 -3.748 -13.938 1 93.56 124 LEU B N 1
ATOM 2260 C CA . LEU B 1 124 ? 9 -4.961 -13.891 1 93.56 124 LEU B CA 1
ATOM 2261 C C . LEU B 1 124 ? 7.543 -4.652 -14.211 1 93.56 124 LEU B C 1
ATOM 2263 O O . LEU B 1 124 ? 6.715 -5.562 -14.273 1 93.56 124 LEU B O 1
ATOM 2267 N N . GLY B 1 125 ? 7.262 -3.434 -14.43 1 90.44 125 GLY B N 1
ATOM 2268 C CA . GLY B 1 125 ? 5.891 -2.957 -14.547 1 90.44 125 GLY B CA 1
ATOM 2269 C C . GLY B 1 125 ? 5.16 -3.523 -15.75 1 90.44 125 GLY B C 1
ATOM 2270 O O . GLY B 1 125 ? 3.934 -3.627 -15.742 1 90.44 125 GLY B O 1
ATOM 2271 N N . ALA B 1 126 ? 5.91 -3.904 -16.766 1 90.56 126 ALA B N 1
ATOM 2272 C CA . ALA B 1 126 ? 5.305 -4.398 -18 1 90.56 126 ALA B CA 1
ATOM 2273 C C . ALA B 1 126 ? 5.062 -5.902 -17.938 1 90.56 126 ALA B C 1
ATOM 2275 O O . ALA B 1 126 ? 4.434 -6.48 -18.812 1 90.56 126 ALA B O 1
ATOM 2276 N N . ILE B 1 127 ? 5.531 -6.488 -16.859 1 94.38 127 ILE B N 1
ATOM 2277 C CA . ILE B 1 127 ? 5.449 -7.941 -16.75 1 94.38 127 ILE B CA 1
ATOM 2278 C C . ILE B 1 127 ? 4.109 -8.344 -16.141 1 94.38 127 ILE B C 1
ATOM 2280 O O . ILE B 1 127 ? 3.723 -7.836 -15.086 1 94.38 127 ILE B O 1
ATOM 2284 N N . SER B 1 128 ? 3.414 -9.141 -16.844 1 94.88 128 SER B N 1
ATOM 2285 C CA . SER B 1 128 ? 2.176 -9.75 -16.359 1 94.88 128 SER B CA 1
ATOM 2286 C C . SER B 1 128 ? 2.068 -11.203 -16.797 1 94.88 128 SER B C 1
ATOM 2288 O O . SER B 1 128 ? 2.76 -11.633 -17.734 1 94.88 128 SER B O 1
ATOM 2290 N N . SER B 1 129 ? 1.237 -11.906 -16.094 1 95.62 129 SER B N 1
ATOM 2291 C CA . SER B 1 129 ? 1.015 -13.297 -16.484 1 95.62 129 SER B CA 1
ATOM 2292 C C . SER B 1 129 ? 0.513 -13.406 -17.922 1 95.62 129 SER B C 1
ATOM 2294 O O . SER B 1 129 ? 0.893 -14.32 -18.641 1 95.62 129 SER B O 1
ATOM 2296 N N . ALA B 1 130 ? -0.365 -12.5 -18.312 1 94.06 130 ALA B N 1
ATOM 2297 C CA . ALA B 1 130 ? -0.913 -12.5 -19.672 1 94.06 130 ALA B CA 1
ATOM 2298 C C . ALA B 1 130 ? 0.193 -12.336 -20.703 1 94.06 130 ALA B C 1
ATOM 2300 O O . ALA B 1 130 ? 0.21 -13.047 -21.719 1 94.06 130 ALA B O 1
ATOM 2301 N N . VAL B 1 131 ? 1.102 -11.5 -20.438 1 94.81 131 VAL B N 1
ATOM 2302 C CA . VAL B 1 131 ? 2.217 -11.242 -21.344 1 94.81 131 VAL B CA 1
ATOM 2303 C C . VAL B 1 131 ? 3.119 -12.469 -21.406 1 94.81 131 VAL B C 1
ATOM 2305 O O . VAL B 1 131 ? 3.537 -12.883 -22.5 1 94.81 131 VAL B O 1
ATOM 2308 N N . VAL B 1 132 ? 3.438 -13.039 -20.297 1 97.12 132 VAL B N 1
ATOM 2309 C CA . VAL B 1 132 ? 4.297 -14.219 -20.25 1 97.12 132 VAL B CA 1
ATOM 2310 C C . VAL B 1 132 ? 3.668 -15.352 -21.062 1 97.12 132 VAL B C 1
ATOM 2312 O O . VAL B 1 132 ? 4.344 -16 -21.859 1 97.12 132 VAL B O 1
ATOM 2315 N N . LYS B 1 133 ? 2.4 -15.555 -20.906 1 95.69 133 LYS B N 1
ATOM 2316 C CA . LYS B 1 133 ? 1.682 -16.594 -21.641 1 95.69 133 LYS B CA 1
ATOM 2317 C C . LYS B 1 133 ? 1.77 -16.359 -23.141 1 95.69 133 LYS B C 1
ATOM 2319 O O . LYS B 1 133 ? 2.045 -17.281 -23.906 1 95.69 133 LYS B O 1
ATOM 2324 N N . GLU B 1 134 ? 1.493 -15.156 -23.453 1 95.88 134 GLU B N 1
ATOM 2325 C CA . GLU B 1 134 ? 1.525 -14.797 -24.875 1 95.88 134 GLU B CA 1
ATOM 2326 C C . GLU B 1 134 ? 2.898 -15.062 -25.484 1 95.88 134 GLU B C 1
ATOM 2328 O O . GLU B 1 134 ? 3.002 -15.641 -26.562 1 95.88 134 GLU B O 1
ATOM 2333 N N . LEU B 1 135 ? 3.904 -14.641 -24.812 1 96.19 135 LEU B N 1
ATOM 2334 C CA . LEU B 1 135 ? 5.273 -14.852 -25.266 1 96.19 135 LEU B CA 1
ATOM 2335 C C . LEU B 1 135 ? 5.586 -16.328 -25.391 1 96.19 135 LEU B C 1
ATOM 2337 O O . LEU B 1 135 ? 6.168 -16.766 -26.391 1 96.19 135 LEU B O 1
ATOM 2341 N N . TYR B 1 136 ? 5.176 -17.031 -24.453 1 95.88 136 TYR B N 1
ATOM 2342 C CA . TYR B 1 136 ? 5.445 -18.469 -24.453 1 95.88 136 TYR B CA 1
ATOM 2343 C C . TYR B 1 136 ? 4.785 -19.156 -25.641 1 95.88 136 TYR B C 1
ATOM 2345 O O . TYR B 1 136 ? 5.418 -19.953 -26.328 1 95.88 136 TYR B O 1
ATOM 2353 N N . VAL B 1 137 ? 3.535 -18.828 -25.875 1 95 137 VAL B N 1
ATOM 2354 C CA . VAL B 1 137 ? 2.748 -19.453 -26.938 1 95 137 VAL B CA 1
ATOM 2355 C C . VAL B 1 137 ? 3.375 -19.141 -28.297 1 95 137 VAL B C 1
ATOM 2357 O O . VAL B 1 137 ? 3.334 -19.984 -29.203 1 95 137 VAL B O 1
ATOM 2360 N N . HIS B 1 138 ? 4.02 -18.078 -28.344 1 96.94 138 HIS B N 1
ATOM 2361 C CA . HIS B 1 138 ? 4.609 -17.672 -29.609 1 96.94 138 HIS B CA 1
ATOM 2362 C C . HIS B 1 138 ? 6.059 -18.125 -29.719 1 96.94 138 HIS B C 1
ATOM 2364 O O . HIS B 1 138 ? 6.777 -17.719 -30.625 1 96.94 138 HIS B O 1
ATOM 2370 N N . GLY B 1 139 ? 6.508 -18.797 -28.719 1 94.88 139 GLY B N 1
ATOM 2371 C CA . GLY B 1 139 ? 7.809 -19.438 -28.797 1 94.88 139 GLY B CA 1
ATOM 2372 C C . GLY B 1 139 ? 8.945 -18.547 -28.359 1 94.88 139 GLY B C 1
ATOM 2373 O O . GLY B 1 139 ? 10.117 -18.828 -28.625 1 94.88 139 GLY B O 1
ATOM 2374 N N . ALA B 1 140 ? 8.602 -17.469 -27.719 1 94.88 140 ALA B N 1
ATOM 2375 C CA . ALA B 1 140 ? 9.625 -16.547 -27.25 1 94.88 140 ALA B CA 1
ATOM 2376 C C . ALA B 1 140 ? 10.211 -17 -25.922 1 94.88 140 ALA B C 1
ATOM 2378 O O . ALA B 1 140 ? 9.602 -17.812 -25.219 1 94.88 140 ALA B O 1
ATOM 2379 N N . ASP B 1 141 ? 11.383 -16.547 -25.688 1 93.81 141 ASP B N 1
ATOM 2380 C CA . ASP B 1 141 ? 12.023 -16.812 -24.391 1 93.81 141 ASP B CA 1
ATOM 2381 C C . ASP B 1 141 ? 11.344 -16.031 -23.281 1 93.81 141 ASP B C 1
ATOM 2383 O O . ASP B 1 141 ? 11.234 -14.797 -23.344 1 93.81 141 ASP B O 1
ATOM 2387 N N . THR B 1 142 ? 10.914 -16.688 -22.25 1 95.69 142 THR B N 1
ATOM 2388 C CA . THR B 1 142 ? 10.164 -16.047 -21.172 1 95.69 142 THR B CA 1
ATOM 2389 C C . THR B 1 142 ? 11 -15.961 -19.906 1 95.69 142 THR B C 1
ATOM 2391 O O . THR B 1 142 ? 10.523 -15.477 -18.875 1 95.69 142 THR B O 1
ATOM 2394 N N . ALA B 1 143 ? 12.188 -16.359 -19.906 1 94.31 143 ALA B N 1
ATOM 2395 C CA . ALA B 1 143 ? 13.023 -16.516 -18.719 1 94.31 143 ALA B CA 1
ATOM 2396 C C . ALA B 1 143 ? 13.164 -15.195 -17.969 1 94.31 143 ALA B C 1
ATOM 2398 O O . ALA B 1 143 ? 13.125 -15.172 -16.734 1 94.31 143 ALA B O 1
ATOM 2399 N N . ARG B 1 144 ? 13.258 -14.141 -18.672 1 93.69 144 ARG B N 1
ATOM 2400 C CA . ARG B 1 144 ? 13.531 -12.852 -18.047 1 93.69 144 ARG B CA 1
ATOM 2401 C C . ARG B 1 144 ? 12.289 -12.312 -17.344 1 93.69 144 ARG B C 1
ATOM 2403 O O . ARG B 1 144 ? 12.383 -11.352 -16.578 1 93.69 144 ARG B O 1
ATOM 2410 N N . PHE B 1 145 ? 11.188 -12.922 -17.578 1 96.5 145 PHE B N 1
ATOM 2411 C CA . PHE B 1 145 ? 9.938 -12.438 -17.016 1 96.5 145 PHE B CA 1
ATOM 2412 C C . PHE B 1 145 ? 9.508 -13.305 -15.836 1 96.5 145 PHE B C 1
ATOM 2414 O O . PHE B 1 145 ? 8.516 -13.008 -15.164 1 96.5 145 PHE B O 1
ATOM 2421 N N . LEU B 1 146 ? 10.266 -14.383 -15.625 1 97.94 146 LEU B N 1
ATOM 2422 C CA . LEU B 1 146 ? 9.984 -15.32 -14.547 1 97.94 146 LEU B CA 1
ATOM 2423 C C . LEU B 1 146 ? 11.023 -15.195 -13.438 1 97.94 146 LEU B C 1
ATOM 2425 O O . LEU B 1 146 ? 12.102 -14.633 -13.648 1 97.94 146 LEU B O 1
ATOM 2429 N N . PRO B 1 147 ? 10.633 -15.688 -12.25 1 97.94 147 PRO B N 1
ATOM 2430 C CA . PRO B 1 147 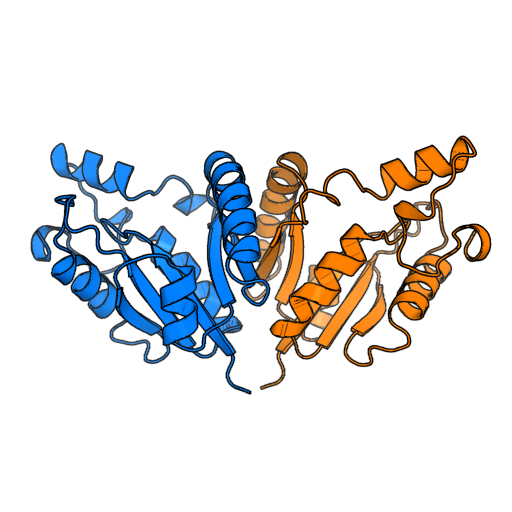? 11.648 -15.727 -11.195 1 97.94 147 PRO B CA 1
ATOM 2431 C C . PRO B 1 147 ? 12.891 -16.531 -11.594 1 97.94 147 PRO B C 1
ATOM 2433 O O . PRO B 1 147 ? 12.797 -17.438 -12.422 1 97.94 147 PRO B O 1
ATOM 2436 N N . ARG B 1 148 ? 13.992 -16.141 -10.969 1 94.94 148 ARG B N 1
ATOM 2437 C CA . ARG B 1 148 ? 15.258 -16.781 -11.297 1 94.94 148 ARG B CA 1
ATOM 2438 C C . ARG B 1 148 ? 15.172 -18.281 -11.102 1 94.94 148 ARG B C 1
ATOM 2440 O O . ARG B 1 148 ? 14.641 -18.766 -10.094 1 94.94 148 ARG B O 1
ATOM 2447 N N . GLY B 1 149 ? 15.594 -19 -12.133 1 94.44 149 GLY B N 1
ATOM 2448 C CA . GLY B 1 149 ? 15.695 -20.438 -12.016 1 94.44 149 GLY B CA 1
ATOM 2449 C C . GLY B 1 149 ? 14.43 -21.156 -12.438 1 94.44 149 GLY B C 1
ATOM 2450 O O . GLY B 1 149 ? 14.391 -22.391 -12.438 1 94.44 149 GLY B O 1
ATOM 2451 N N . ILE B 1 150 ? 13.461 -20.469 -12.812 1 97.12 150 ILE B N 1
ATOM 2452 C CA . ILE B 1 150 ? 12.195 -21.094 -13.188 1 97.12 150 ILE B CA 1
ATOM 2453 C C . ILE B 1 150 ? 12.141 -21.281 -14.703 1 97.12 150 ILE B C 1
ATOM 2455 O O . ILE B 1 150 ? 12.32 -20.328 -15.453 1 97.12 150 ILE B O 1
ATOM 2459 N N . ASP B 1 151 ? 11.984 -22.469 -15.094 1 95.81 151 ASP B N 1
ATOM 2460 C CA . ASP B 1 151 ? 11.656 -22.812 -16.469 1 95.81 151 ASP B CA 1
ATOM 2461 C C . ASP B 1 151 ? 10.18 -23.203 -16.609 1 95.81 151 ASP B C 1
ATOM 2463 O O . ASP B 1 151 ? 9.758 -24.25 -16.109 1 95.81 151 ASP B O 1
ATOM 2467 N N . LEU B 1 152 ? 9.5 -22.438 -17.297 1 96.31 152 LEU B N 1
ATOM 2468 C CA . LEU B 1 152 ? 8.055 -22.594 -17.391 1 96.31 152 LEU B CA 1
ATOM 2469 C C . LEU B 1 152 ? 7.691 -23.969 -17.922 1 96.31 152 LEU B C 1
ATOM 2471 O O . LEU B 1 152 ? 6.676 -24.547 -17.516 1 96.31 152 LEU B O 1
ATOM 2475 N N . LYS B 1 153 ? 8.461 -24.547 -18.703 1 94.88 153 LYS B N 1
ATOM 2476 C CA . LYS B 1 153 ? 8.211 -25.859 -19.328 1 94.88 153 LYS B CA 1
ATOM 2477 C C . LYS B 1 153 ? 8.094 -26.953 -18.266 1 94.88 153 LYS B C 1
ATOM 2479 O O . LYS B 1 153 ? 7.371 -27.922 -18.469 1 94.88 153 LYS B O 1
ATOM 2484 N N . GLU B 1 154 ? 8.719 -26.75 -17.172 1 96.56 154 GLU B N 1
ATOM 2485 C CA . GLU B 1 154 ? 8.734 -27.75 -16.109 1 96.56 154 GLU B CA 1
ATOM 2486 C C . GLU B 1 154 ? 7.398 -27.766 -15.367 1 96.56 154 GLU B C 1
ATOM 2488 O O . GLU B 1 154 ? 7.133 -28.688 -14.594 1 96.56 154 GLU B O 1
ATOM 2493 N N . TYR B 1 155 ? 6.586 -26.859 -15.672 1 96.88 155 TYR B N 1
ATOM 2494 C CA . TYR B 1 155 ? 5.352 -26.734 -14.906 1 96.88 155 TYR B CA 1
ATOM 2495 C C . TYR B 1 155 ? 4.133 -26.875 -15.812 1 96.88 155 TYR B C 1
ATOM 2497 O O . TYR B 1 155 ? 2.996 -26.703 -15.367 1 96.88 155 TYR B O 1
ATOM 2505 N N . LEU B 1 156 ? 4.289 -27.047 -17.062 1 93.75 156 LEU B N 1
ATOM 2506 C CA . LEU B 1 156 ? 3.207 -27.203 -18.031 1 93.75 156 LEU B CA 1
ATOM 2507 C C . LEU B 1 156 ? 2.676 -28.625 -18.031 1 93.75 156 LEU B C 1
ATOM 2509 O O . LEU B 1 156 ? 3.42 -29.578 -17.75 1 93.75 156 LEU B O 1
#

Secondary structure (DSSP, 8-state):
---EEEEEE--TT--HHHHHHHHHHTTT-SEEEEEEEE-TT---SS-HHHHHHHHHHHTTT-TTEEEEEEES-HHHHHHHHT--EEEEEE-SHHHHHHHHHHHHHHHHH-TT-EEEEEEPPGGGTT--HHHHHHHHHTT---GGGS-TT--GGGG-/---EEEEEE--TT--HHHHHHHHHHTTT-SEEEEEEEE-TT---SS-HHHHHHHHHHHTTT-TTEEEEEEES-HHHHHHHHT--EEEEEE-SHHHHHHHHHHHHHHHHH-TT-EEEEEEPPGGGTT--HHHHHHHHHTT---GGGS-TT--GGGG-

pLDDT: mean 94.58, std 6.25, range [58.62, 98.94]

Solvent-accessible surface area (backbone atoms only — not comparable to full-atom values): 17322 Å² total; per-residue (Å²): 126,89,38,53,32,34,38,68,44,66,42,57,48,66,31,32,46,56,50,50,48,55,60,63,47,49,82,75,30,61,29,38,39,36,36,32,55,51,55,90,88,53,86,59,86,36,52,69,69,35,36,35,50,52,51,41,62,72,36,68,90,34,88,46,48,49,59,40,75,44,66,79,53,68,67,56,50,28,58,76,70,72,39,46,30,35,44,47,69,37,57,46,70,68,48,48,57,54,46,52,53,49,50,54,50,44,31,70,76,36,74,73,48,42,61,38,33,34,72,45,56,76,93,39,34,84,60,46,35,70,54,47,50,53,36,44,76,71,69,43,88,47,54,89,52,27,40,86,91,53,57,70,74,81,43,99,126,88,40,52,32,35,39,67,43,66,43,56,49,66,31,32,47,56,52,50,49,57,60,63,47,51,81,73,31,62,30,38,39,33,36,30,54,5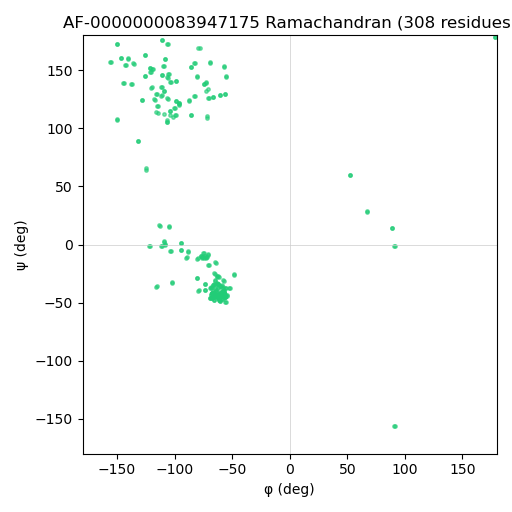0,54,91,88,53,86,60,85,36,52,68,67,35,36,34,49,53,50,40,61,73,36,68,91,34,88,45,49,47,58,40,74,44,67,81,54,69,66,55,50,26,58,76,69,73,39,47,30,37,44,48,72,38,57,44,68,68,47,47,58,56,47,52,54,50,52,54,51,45,32,71,76,36,74,73,47,43,60,40,31,32,73,45,55,75,93,38,33,83,59,45,34,70,53,47,49,53,38,45,75,70,69,43,87,48,56,89,52,28,41,86,91,52,59,70,75,80,42,99

Nearest PDB structures (foldseek):
  1o6b-assembly1_A  TM=9.302E-01  e=1.888E-17  Bacillus subtilis
  9iyg-assembly1_B  TM=9.454E-01  e=4.134E-17  Enterobacter sp. 638
  8i8i-assembly2_C-2  TM=9.539E-01  e=1.255E-16  Klebsiella pneumoniae
  8xsv-assembly1_E  TM=9.409E-01  e=1.340E-16  Helicobacter pylori 26695
  3otw-assembly1_C  TM=9.270E-01  e=2.116E-16  Helicobacter pylori 26695

InterPro domains:
  IPR001980 Phosphopantetheine adenylyltransferase [MF_00151] (3-156)
  IPR001980 Phosphopantetheine adenylyltransferase [PR01020] (3-21)
  IPR001980 Phosphopantetheine adenylyltransferase [PR01020] (21-42)
  IPR001980 Phosphopantetheine adenylyltransferase [PR01020] (50-74)
  IPR001980 Phosphopantetheine adenylyltransferase [PR01020] (86-102)
  IPR001980 Phosphopantetheine adenylyltransferase [PR01020] (113-135)
  IPR001980 Phosphopantetheine adenylyltransferase [TIGR01510] (5-150)
  IPR004821 Cytidyltransferase-like domain [PF01467] (6-133)
  IPR004821 Cytidyltransferase-like domain [TIGR00125] (5-57)
  IPR014729 Rossmann-like alpha/beta/alpha sandwich fold [G3DSA:3.40.50.620] (2-154)